Protein AF-A0A8T0FFN6-F1 (afdb_monomer)

InterPro domains:
  IPR011701 Major facilitator superfamily [PF07690] (53-256)
  IPR036259 MFS transporter superfamily [G3DSA:1.20.1250.20] (47-274)
  IPR036259 MFS transporter superfamily [SSF103473] (51-282)
  IPR050382 Major Facilitator Superfamily Sodium/Anion Cotransporter [PTHR11662] (53-220)

Nearest PDB structures (foldseek):
  8dwi-assembly1_A  TM=8.432E-01  e=1.327E-06  Homo sapiens
  8u3d-assembly1_A  TM=8.124E-01  e=8.480E-07  Homo sapiens
  9ayb-assembly1_A  TM=7.044E-01  e=2.532E-06  Homo sapiens

Radius of gyration: 28.66 Å; Cα contacts (8 Å, |Δi|>4): 188; chains: 1; bounding box: 51×62×96 Å

Sequence (317 aa):
MREDTKSAEDIHQSKTYNDTEIKRDCNNSKMSSISDNLKCSNASAEEIIQNPGALISAFSAGTLCASSNLGGWPSVYYIYGSIGLVQCFCVQQFLYESPKIHPKITEEEKSYILHYQEADLNKKRPPTPWKDITRSIPVYAMTYAMFGAYWAATHLLTIHPIFLTTMLHFSLEENGFLVSLTFVIQIILSFGTSFVSNWLNRHNLVGVDKLRKGINFLGTLMGLTTTAASSAAFILPLIYGKLIQEEQSLAQWNKIYFISIAVIMSGGIIFCLFGSAEIQPWNYTSEDQRRNNCSKDGKKKDKIDETVTAIEAVVHL

pLDDT: mean 75.77, std 16.92, range [36.03, 96.06]

Solvent-accessible surface area (backbone atoms only — not comparable to full-atom values): 17369 Å² total; per-residue (Å²): 117,79,64,63,54,52,53,52,51,54,53,48,50,53,51,53,50,49,54,51,50,50,51,49,51,52,51,50,53,56,47,53,53,52,53,35,50,50,54,52,52,54,60,53,49,52,57,66,50,47,44,59,50,51,25,55,48,36,36,50,44,12,51,37,38,64,31,70,91,63,66,16,61,63,36,44,59,56,52,55,50,49,53,50,53,53,49,52,54,49,44,70,76,71,62,61,97,43,75,89,74,40,91,84,64,52,70,69,59,46,51,52,52,64,74,66,49,89,68,60,87,84,56,85,72,77,81,78,64,59,70,63,53,78,68,38,64,39,53,55,20,48,27,44,30,43,23,20,51,38,34,52,52,42,40,60,70,47,54,46,55,47,44,42,40,74,74,68,60,45,51,61,43,60,44,14,48,54,55,21,50,53,35,54,52,48,52,53,49,52,53,50,52,51,50,52,51,53,52,38,47,76,69,64,74,46,78,58,80,38,47,52,77,41,56,88,51,42,68,65,49,48,54,53,30,49,56,63,10,52,50,32,64,57,51,51,56,54,52,49,56,68,64,46,71,88,56,94,42,72,73,52,51,50,50,54,53,51,52,50,51,50,50,37,51,50,14,52,50,43,26,71,75,45,49,66,62,65,61,56,85,85,70,58,51,77,65,55,50,50,53,53,49,52,52,51,51,47,56,52,45,53,54,47,52,52,52,50,52,55,50,55,60,60,76,75,107

Organism: Argiope bruennichi (NCBI:txid94029)

Foldseek 3Di:
DVVVVVVVVVVVVVVVVVVVVVVVVVVVVVLLLVVLVVLVVVVVVCVVVPLVVQLVLLLVQLVQQVDVVCPHNVNSVVVVVVVVVVVVVVCVVQPDPDPVPHPPDDPVVNCVCVVSPPDPVPDDDDPQPVVLLVPALQLVLLLLLLLLVLLVVLCLVPVVLCCCCVPVVDHSNVSSVVSSVVSVVVVVVVVVVVVVVVVCVVVVVDVCVQLSLQVPCCVVSVVVSNVSSCVSNVVLVVLVCVQPVPHPDPVSVVVSVVVSCVSNVVSVVSCVVRHDSHHRPSRDDPVRVVVVVVVVVVVVVVVVVVVVVVVVVVVVD

Structure (mmCIF, N/CA/C/O backbone):
data_AF-A0A8T0FFN6-F1
#
_entry.id   AF-A0A8T0FFN6-F1
#
loop_
_atom_site.group_PDB
_atom_site.id
_atom_site.type_symbol
_atom_site.label_atom_id
_atom_site.label_alt_id
_atom_site.label_comp_id
_atom_site.label_asym_id
_atom_site.label_entity_id
_atom_site.label_seq_id
_atom_site.pdbx_PDB_ins_code
_atom_site.Cartn_x
_atom_site.Cartn_y
_atom_site.Cartn_z
_atom_site.occupancy
_atom_site.B_iso_or_equiv
_atom_site.auth_seq_id
_atom_site.auth_comp_id
_atom_site.auth_asym_id
_atom_site.auth_atom_id
_atom_site.pdbx_PDB_model_num
ATOM 1 N N . MET A 1 1 ? -29.138 8.901 69.017 1.00 43.81 1 MET A N 1
ATOM 2 C CA . MET A 1 1 ? -28.854 7.441 69.009 1.00 43.81 1 MET A CA 1
ATOM 3 C C . MET A 1 1 ? -29.459 6.688 67.822 1.00 43.81 1 MET A C 1
ATOM 5 O O . MET A 1 1 ? -28.709 5.967 67.179 1.00 43.81 1 MET A O 1
ATOM 9 N N . ARG A 1 2 ? -30.764 6.801 67.500 1.00 36.03 2 ARG A N 1
ATOM 10 C CA . ARG A 1 2 ? -31.342 6.165 66.283 1.00 36.03 2 ARG A CA 1
ATOM 11 C C . ARG A 1 2 ? -31.153 6.965 64.983 1.00 36.03 2 ARG A C 1
ATOM 13 O O . ARG A 1 2 ? -31.242 6.382 63.914 1.00 36.03 2 ARG A O 1
ATOM 20 N N . GLU A 1 3 ? -30.903 8.272 65.064 1.00 40.25 3 GLU A N 1
ATOM 21 C CA . GLU A 1 3 ? -30.660 9.118 63.880 1.00 40.25 3 GLU A CA 1
ATOM 22 C C . GLU A 1 3 ? -29.190 9.090 63.430 1.00 40.25 3 GLU A C 1
ATOM 24 O O . GLU A 1 3 ? -28.915 9.033 62.234 1.00 40.25 3 GLU A O 1
ATOM 29 N N . ASP A 1 4 ? -28.248 8.993 64.373 1.00 41.16 4 ASP A N 1
ATOM 30 C CA . ASP A 1 4 ? -26.804 8.942 64.081 1.00 41.16 4 ASP A CA 1
ATOM 31 C C . ASP A 1 4 ? -26.384 7.648 63.360 1.00 41.16 4 ASP A C 1
ATOM 33 O O . ASP A 1 4 ? -25.431 7.630 62.584 1.00 41.16 4 ASP A O 1
ATOM 37 N N . THR A 1 5 ? -27.122 6.557 63.586 1.00 41.62 5 THR A N 1
ATOM 38 C CA . THR A 1 5 ? -26.885 5.249 62.958 1.00 41.62 5 THR A CA 1
ATOM 39 C C . THR A 1 5 ? -27.356 5.205 61.503 1.00 41.62 5 THR A C 1
ATOM 41 O O . THR A 1 5 ? -26.664 4.625 60.673 1.00 41.62 5 THR A O 1
ATOM 44 N N . LYS A 1 6 ? -28.452 5.901 61.163 1.00 40.19 6 LYS A N 1
ATOM 45 C CA . LYS A 1 6 ? -28.928 6.045 59.774 1.00 40.19 6 LYS A CA 1
ATOM 46 C C . LYS A 1 6 ? -27.962 6.858 58.909 1.00 40.19 6 LYS A C 1
ATOM 48 O O . LYS A 1 6 ? -27.629 6.442 57.809 1.00 40.19 6 LYS A O 1
ATOM 53 N N . SER A 1 7 ? -27.448 7.967 59.446 1.00 41.97 7 SER A N 1
ATOM 54 C CA . SER A 1 7 ? -26.456 8.804 58.755 1.00 41.97 7 SER A CA 1
ATOM 55 C C . SER A 1 7 ? -25.150 8.040 58.474 1.00 41.97 7 SER A C 1
ATOM 57 O O . SER A 1 7 ? -24.581 8.139 57.388 1.00 41.97 7 SER A O 1
ATOM 59 N N . ALA A 1 8 ? -24.701 7.200 59.414 1.00 43.69 8 ALA A N 1
ATOM 60 C CA . ALA A 1 8 ? -23.521 6.358 59.224 1.00 43.69 8 ALA A CA 1
ATOM 61 C C . ALA A 1 8 ? -23.731 5.239 58.181 1.00 43.69 8 ALA A C 1
ATOM 63 O O . ALA A 1 8 ? -22.814 4.958 57.408 1.00 43.69 8 ALA A O 1
ATOM 64 N N . GLU A 1 9 ? -24.920 4.627 58.122 1.00 41.66 9 GLU A N 1
ATOM 65 C CA . GLU A 1 9 ? -25.276 3.623 57.105 1.00 41.66 9 GLU A CA 1
ATOM 66 C C . GLU A 1 9 ? -25.392 4.231 55.699 1.00 41.66 9 GLU A C 1
ATOM 68 O O . GLU A 1 9 ? -24.867 3.647 54.749 1.00 41.66 9 GLU A O 1
ATOM 73 N N . ASP A 1 10 ? -25.972 5.427 55.568 1.00 38.97 10 ASP A N 1
ATOM 74 C CA . ASP A 1 10 ? -26.093 6.147 54.291 1.00 38.97 10 ASP A CA 1
ATOM 75 C C . ASP A 1 10 ? -24.718 6.594 53.752 1.00 38.97 10 ASP A C 1
ATOM 77 O O . ASP A 1 10 ? -24.429 6.469 52.557 1.00 38.97 10 ASP A O 1
ATOM 81 N N . ILE A 1 11 ? -23.816 7.046 54.635 1.00 45.00 11 ILE A N 1
ATOM 82 C CA . ILE A 1 11 ? -22.423 7.371 54.279 1.00 45.00 11 ILE A CA 1
ATOM 83 C C . ILE A 1 11 ? -21.662 6.103 53.881 1.00 45.00 11 ILE A C 1
ATOM 85 O O . ILE A 1 11 ? -20.898 6.122 52.915 1.00 45.00 11 ILE A O 1
ATOM 89 N N . HIS A 1 12 ? -21.867 4.987 54.585 1.00 36.50 12 HIS A N 1
ATOM 90 C CA . HIS A 1 12 ? -21.225 3.725 54.232 1.00 36.50 12 HIS A CA 1
ATOM 91 C C . HIS A 1 12 ? -21.747 3.201 52.887 1.00 36.50 12 HIS A C 1
ATOM 93 O O . HIS A 1 12 ? -20.941 2.802 52.047 1.00 36.50 12 HIS A O 1
ATOM 99 N N . GLN A 1 13 ? -23.055 3.257 52.617 1.00 37.41 13 GLN A N 1
ATOM 100 C CA . GLN A 1 13 ? -23.632 2.861 51.327 1.00 37.41 13 GLN A CA 1
ATOM 101 C C . GLN A 1 13 ? -23.156 3.745 50.171 1.00 37.41 13 GLN A C 1
ATOM 103 O O . GLN A 1 13 ? -22.782 3.199 49.133 1.00 37.41 13 GLN A O 1
ATOM 108 N N . SER A 1 14 ? -23.076 5.070 50.343 1.00 37.69 14 SER A N 1
ATOM 109 C CA . SER A 1 14 ? -22.574 5.961 49.283 1.00 37.69 14 SER A CA 1
ATOM 110 C C . SER A 1 14 ? -21.092 5.718 48.982 1.00 37.69 14 SER A C 1
ATOM 112 O O . SER A 1 14 ? -20.693 5.689 47.818 1.00 37.69 14 SER A O 1
ATOM 114 N N . LYS A 1 15 ? -20.284 5.433 50.011 1.00 39.94 15 LYS A N 1
ATOM 115 C CA . LYS A 1 15 ? -18.856 5.117 49.871 1.00 39.94 15 LYS A CA 1
ATOM 116 C C . LYS A 1 15 ? -18.635 3.766 49.188 1.00 39.94 15 LYS A C 1
ATOM 118 O O . LYS A 1 15 ? -17.811 3.664 48.287 1.00 39.94 15 LYS A O 1
ATOM 123 N N . THR A 1 16 ? -19.438 2.758 49.537 1.00 36.88 16 THR A N 1
ATOM 124 C CA . THR A 1 16 ? -19.378 1.425 48.906 1.00 36.88 16 THR A CA 1
ATOM 125 C C . THR A 1 16 ? -19.875 1.463 47.455 1.00 36.88 16 THR A C 1
ATOM 127 O O . THR A 1 16 ? -19.312 0.788 46.592 1.00 36.88 16 THR A O 1
ATOM 130 N N . TYR A 1 17 ? -20.891 2.281 47.156 1.00 36.12 17 TYR A N 1
ATOM 131 C CA . TYR A 1 17 ? -21.376 2.531 45.796 1.00 36.12 17 TYR A CA 1
ATOM 132 C C . TYR A 1 17 ? -20.306 3.232 44.940 1.00 36.12 17 TYR A C 1
ATOM 134 O O . TYR A 1 17 ? -19.966 2.725 43.871 1.00 36.12 17 TYR A O 1
ATOM 142 N N . ASN A 1 18 ? -19.685 4.302 45.457 1.00 40.12 18 ASN A N 1
ATOM 143 C CA . ASN A 1 18 ? -18.574 4.997 44.794 1.00 40.12 18 ASN A CA 1
ATOM 144 C C . ASN A 1 18 ? -17.365 4.081 44.562 1.00 40.12 18 ASN A C 1
ATOM 146 O O . ASN A 1 18 ? -16.814 4.067 43.467 1.00 40.12 18 ASN A O 1
ATOM 150 N N . ASP A 1 19 ? -16.971 3.263 45.541 1.00 37.16 19 ASP A N 1
ATOM 151 C CA . ASP A 1 19 ? -15.848 2.327 45.385 1.00 37.16 19 ASP A CA 1
ATOM 152 C C . ASP A 1 19 ? -16.136 1.240 44.337 1.00 37.16 19 ASP A C 1
ATOM 154 O O . ASP A 1 19 ? -15.231 0.776 43.635 1.00 37.16 19 ASP A O 1
ATOM 158 N N . THR A 1 20 ? -17.401 0.836 44.200 1.00 47.62 20 THR A N 1
ATOM 159 C CA . THR A 1 20 ? -17.831 -0.128 43.178 1.00 47.62 20 THR A CA 1
ATOM 160 C C . THR A 1 20 ? -17.842 0.513 41.790 1.00 47.62 20 THR A C 1
ATOM 162 O O . THR A 1 20 ? -17.415 -0.122 40.825 1.00 47.62 20 THR A O 1
ATOM 165 N N . GLU A 1 21 ? -18.260 1.775 41.679 1.00 48.41 21 GLU A N 1
ATOM 166 C CA . GLU A 1 21 ? -18.246 2.547 40.432 1.00 48.41 21 GLU A CA 1
ATOM 167 C C . GLU A 1 21 ? -16.812 2.878 39.980 1.00 48.41 21 GLU A C 1
ATOM 169 O O . GLU A 1 21 ? -16.469 2.648 38.821 1.00 48.41 21 GLU A O 1
ATOM 174 N N . ILE A 1 22 ? -15.925 3.250 40.909 1.00 46.28 22 ILE A N 1
ATOM 175 C CA . ILE A 1 22 ? -14.492 3.475 40.655 1.00 46.28 22 ILE A CA 1
ATOM 176 C C . ILE A 1 22 ? -13.799 2.181 40.214 1.00 46.28 22 ILE A C 1
ATOM 178 O O . ILE A 1 22 ? -13.039 2.189 39.245 1.00 46.28 22 ILE A O 1
ATOM 182 N N . LYS A 1 23 ? -14.070 1.039 40.864 1.00 40.38 23 LYS A N 1
ATOM 183 C CA . LYS A 1 23 ? -13.539 -0.265 40.419 1.00 40.38 23 LYS A CA 1
ATOM 184 C C . LYS A 1 23 ? -14.055 -0.653 39.036 1.00 40.38 23 LYS A C 1
ATOM 186 O O . LYS A 1 23 ? -13.297 -1.212 38.242 1.00 40.38 23 LYS A O 1
ATOM 191 N N . ARG A 1 24 ? -15.317 -0.342 38.731 1.00 46.28 24 ARG A N 1
ATOM 192 C CA . ARG A 1 24 ? -15.918 -0.579 37.413 1.00 46.28 24 ARG A CA 1
ATOM 193 C C . ARG A 1 24 ? -15.264 0.289 36.341 1.00 46.28 24 ARG A C 1
ATOM 195 O O . ARG A 1 24 ? -14.912 -0.228 35.286 1.00 46.28 24 ARG A O 1
ATOM 202 N N . ASP A 1 25 ? -15.013 1.561 36.632 1.00 46.09 25 ASP A N 1
ATOM 203 C CA . ASP A 1 25 ? -14.349 2.488 35.713 1.00 46.09 25 ASP A CA 1
ATOM 204 C C . ASP A 1 25 ? -12.855 2.177 35.536 1.00 46.09 25 ASP A C 1
ATOM 206 O O . ASP A 1 25 ? -12.348 2.233 34.415 1.00 46.09 25 ASP A O 1
ATOM 210 N N . CYS A 1 26 ? -12.154 1.746 36.590 1.00 44.88 26 CYS A N 1
ATOM 211 C CA . CYS A 1 26 ? -10.785 1.230 36.487 1.00 44.88 26 CYS A CA 1
ATOM 212 C C . CYS A 1 26 ? -10.713 -0.039 35.631 1.00 44.88 26 CYS A C 1
ATOM 214 O O . CYS A 1 26 ? -9.827 -0.146 34.780 1.00 44.88 26 CYS A O 1
ATOM 216 N N . ASN A 1 27 ? -11.643 -0.979 35.814 1.00 47.69 27 ASN A N 1
ATOM 217 C CA . ASN A 1 27 ? -11.708 -2.187 34.993 1.00 47.69 27 ASN A CA 1
ATOM 218 C C . ASN A 1 27 ? -12.040 -1.860 33.532 1.00 47.69 27 ASN A C 1
ATOM 220 O O . ASN A 1 27 ? -11.360 -2.366 32.644 1.00 47.69 27 ASN A O 1
ATOM 224 N N . ASN A 1 28 ? -12.993 -0.961 33.275 1.00 52.94 28 ASN A N 1
ATOM 225 C CA . ASN A 1 28 ? -13.344 -0.520 31.921 1.00 52.94 28 ASN A CA 1
ATOM 226 C C . ASN A 1 28 ? -12.182 0.213 31.228 1.00 52.94 28 ASN A C 1
ATOM 228 O O . ASN A 1 28 ? -11.894 -0.050 30.063 1.00 52.94 28 ASN A O 1
ATOM 232 N N . SER A 1 29 ? -11.466 1.084 31.947 1.00 52.91 29 SER A N 1
ATOM 233 C CA . SER A 1 29 ? -10.286 1.798 31.436 1.00 52.91 29 SER A CA 1
ATOM 234 C C . SER A 1 29 ? -9.132 0.843 31.104 1.00 52.91 29 SER A C 1
ATOM 236 O O . SER A 1 29 ? -8.529 0.922 30.031 1.00 52.91 29 SER A O 1
ATOM 238 N N . LYS A 1 30 ? -8.860 -0.125 31.990 1.00 56.50 30 LYS A N 1
ATOM 239 C CA . LYS A 1 30 ? -7.853 -1.169 31.758 1.00 56.50 30 LYS A CA 1
ATOM 240 C C . LYS A 1 30 ? -8.222 -2.050 30.558 1.00 56.50 30 LYS A C 1
ATOM 242 O O . LYS A 1 30 ? -7.338 -2.408 29.787 1.00 56.50 30 LYS A O 1
ATOM 247 N N . MET A 1 31 ? -9.509 -2.344 30.370 1.00 55.91 31 MET A N 1
ATOM 248 C CA . MET A 1 31 ? -10.013 -3.159 29.260 1.00 55.91 31 MET A CA 1
ATOM 249 C C . MET A 1 31 ? -9.958 -2.437 27.910 1.00 55.91 31 MET A C 1
ATOM 251 O O . MET A 1 31 ? -9.486 -3.019 26.938 1.00 55.91 31 MET A O 1
ATOM 255 N N . SER A 1 32 ? -10.377 -1.166 27.851 1.00 57.78 32 SER A N 1
ATOM 256 C CA . SER A 1 32 ? -10.267 -0.330 26.643 1.00 57.78 32 SER A CA 1
ATOM 257 C C . SER A 1 32 ? -8.814 -0.245 26.181 1.00 57.78 32 SER A C 1
ATOM 259 O O . SER A 1 32 ? -8.533 -0.458 25.009 1.00 57.78 32 SER A O 1
ATOM 261 N N . SER A 1 33 ? -7.871 -0.081 27.113 1.00 58.28 33 SER A N 1
ATOM 262 C CA . SER A 1 33 ? -6.440 -0.124 26.798 1.00 58.28 33 SER A CA 1
ATOM 263 C C . SER A 1 33 ? -5.996 -1.474 26.209 1.00 58.28 33 SER A C 1
ATOM 265 O O . SER A 1 33 ? -5.208 -1.504 25.266 1.00 58.28 33 SER A O 1
ATOM 267 N N . ILE A 1 34 ? -6.500 -2.608 26.712 1.00 61.69 34 ILE A N 1
ATOM 268 C CA . ILE A 1 34 ? -6.180 -3.945 26.171 1.00 61.69 34 ILE A CA 1
ATOM 269 C C . ILE A 1 34 ? -6.751 -4.126 24.755 1.00 61.69 34 ILE A C 1
ATOM 271 O O . ILE A 1 34 ? -6.027 -4.576 23.868 1.00 61.69 34 ILE A O 1
ATOM 275 N N . SER A 1 35 ? -8.011 -3.743 24.534 1.00 61.97 35 SER A N 1
ATOM 276 C CA . SER A 1 35 ? -8.675 -3.758 23.220 1.00 61.97 35 SER A CA 1
ATOM 277 C C . SER A 1 35 ? -7.919 -2.900 22.201 1.00 61.97 35 SER A C 1
ATOM 279 O O . SER A 1 35 ? -7.589 -3.368 21.110 1.00 61.97 35 SER A O 1
ATOM 281 N N . ASP A 1 36 ? -7.539 -1.681 22.588 1.00 62.25 36 ASP A N 1
ATOM 282 C CA . ASP A 1 36 ? -6.769 -0.760 21.752 1.00 62.25 36 ASP A CA 1
ATOM 283 C C . ASP A 1 36 ? -5.384 -1.327 21.403 1.00 62.25 36 ASP A C 1
ATOM 285 O O . ASP A 1 36 ? -4.945 -1.251 20.255 1.00 62.25 36 ASP A O 1
ATOM 289 N N . ASN A 1 37 ? -4.710 -1.969 22.364 1.00 64.56 37 ASN A N 1
ATOM 290 C CA . ASN A 1 37 ? -3.434 -2.644 22.120 1.00 64.56 37 ASN A CA 1
ATOM 291 C C . ASN A 1 37 ? -3.576 -3.836 21.160 1.00 64.56 37 ASN A C 1
ATOM 293 O O . ASN A 1 37 ? -2.715 -4.016 20.300 1.00 64.56 37 ASN A O 1
ATOM 297 N N . LEU A 1 38 ? -4.658 -4.619 21.258 1.00 65.75 38 LEU A N 1
ATOM 298 C CA . LEU A 1 38 ? -4.937 -5.714 20.321 1.00 65.75 38 LEU A CA 1
ATOM 299 C C . LEU A 1 38 ? -5.174 -5.194 18.899 1.00 65.75 38 LEU A C 1
ATOM 301 O O . LEU A 1 38 ? -4.603 -5.721 17.947 1.00 65.75 38 LEU A O 1
ATOM 305 N N . LYS A 1 39 ? -5.981 -4.137 18.748 1.00 65.19 39 LYS A N 1
ATOM 306 C CA . LYS A 1 39 ? -6.259 -3.519 17.442 1.00 65.19 39 LYS A CA 1
ATOM 307 C C . LYS A 1 39 ? -4.979 -2.963 16.808 1.00 65.19 39 LYS A C 1
ATOM 309 O O . LYS A 1 39 ? -4.738 -3.204 15.627 1.00 65.19 39 LYS A O 1
ATOM 314 N N . CYS A 1 40 ? -4.126 -2.294 17.589 1.00 64.44 40 CYS A N 1
ATOM 315 C CA . CYS A 1 40 ? -2.805 -1.856 17.127 1.00 64.44 40 CYS A CA 1
ATOM 316 C C . CYS A 1 40 ? -1.905 -3.034 16.724 1.00 64.44 40 CYS A C 1
ATOM 318 O O . CYS A 1 40 ? -1.264 -2.970 15.679 1.00 64.44 40 CYS A O 1
ATOM 320 N N . SER A 1 41 ? -1.882 -4.111 17.516 1.00 68.00 41 SER A N 1
ATOM 321 C CA . SER A 1 41 ? -1.102 -5.314 17.205 1.00 68.00 41 SER A CA 1
ATOM 322 C C . SER A 1 41 ? -1.543 -5.952 15.885 1.00 68.00 41 SER A C 1
ATOM 324 O O . SER A 1 41 ? -0.698 -6.318 15.070 1.00 68.00 41 SER A O 1
ATOM 326 N N . ASN A 1 42 ? -2.851 -6.043 15.639 1.00 68.94 42 ASN A N 1
ATOM 327 C CA . ASN A 1 42 ? -3.389 -6.591 14.393 1.00 68.94 42 ASN A CA 1
ATOM 328 C C . ASN A 1 42 ? -3.045 -5.715 13.182 1.00 68.94 42 ASN A C 1
ATOM 330 O O . ASN A 1 42 ? -2.620 -6.247 12.164 1.00 68.94 42 ASN A O 1
ATOM 334 N N . ALA A 1 43 ? -3.147 -4.387 13.302 1.00 66.50 43 ALA A N 1
ATOM 335 C CA . ALA A 1 43 ? -2.747 -3.471 12.231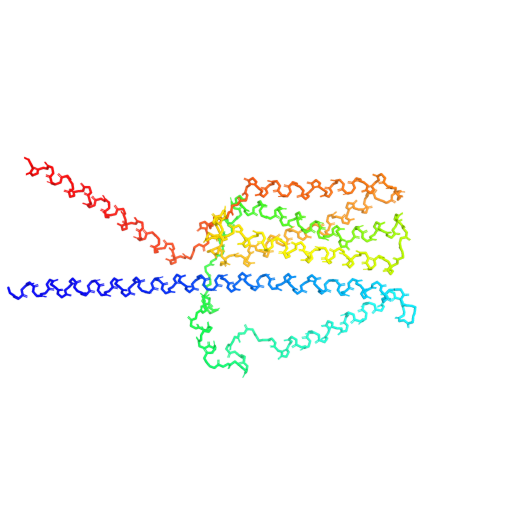 1.00 66.50 43 ALA A CA 1
ATOM 336 C C . ALA A 1 43 ? -1.254 -3.613 11.877 1.00 66.50 43 ALA A C 1
ATOM 338 O O . ALA A 1 43 ? -0.892 -3.657 10.708 1.00 66.50 43 ALA A O 1
ATOM 339 N N . SER A 1 44 ? -0.379 -3.770 12.877 1.00 67.06 44 SER A N 1
ATOM 340 C CA . SER A 1 44 ? 1.044 -4.035 12.621 1.00 67.06 44 SER A CA 1
ATOM 341 C C . SER A 1 44 ? 1.318 -5.423 12.032 1.00 67.06 44 SER A C 1
ATOM 343 O O . SER A 1 44 ? 2.314 -5.607 11.334 1.00 67.06 44 SER A O 1
ATOM 345 N N . ALA A 1 45 ? 0.445 -6.405 12.280 1.00 72.06 45 ALA A N 1
ATOM 346 C CA . ALA A 1 45 ? 0.591 -7.745 11.720 1.00 72.06 45 ALA A CA 1
ATOM 347 C C . ALA A 1 45 ? 0.401 -7.762 10.192 1.00 72.06 45 ALA A C 1
ATOM 349 O O . ALA A 1 45 ? 1.032 -8.579 9.521 1.00 72.06 45 ALA A O 1
ATOM 350 N N . GLU A 1 46 ? -0.398 -6.845 9.633 1.00 71.25 46 GLU A N 1
ATOM 351 C CA . GLU A 1 46 ? -0.569 -6.712 8.179 1.00 71.25 46 GLU A CA 1
ATOM 352 C C . GLU A 1 46 ? 0.762 -6.394 7.482 1.00 71.25 46 GLU A C 1
ATOM 354 O O . GLU A 1 46 ? 1.138 -7.085 6.534 1.00 71.25 46 GLU A O 1
ATOM 359 N N . GLU A 1 47 ? 1.536 -5.431 7.995 1.00 70.94 47 GLU A N 1
ATOM 360 C CA . GLU A 1 47 ? 2.840 -5.069 7.416 1.00 70.94 47 GLU A CA 1
ATOM 361 C C . GLU A 1 47 ? 3.878 -6.195 7.538 1.00 70.94 47 GLU A C 1
ATOM 363 O O . GLU A 1 47 ? 4.686 -6.408 6.626 1.00 70.94 47 GLU A O 1
ATOM 368 N N . ILE A 1 48 ? 3.838 -6.943 8.648 1.00 74.31 48 ILE A N 1
ATOM 369 C CA . ILE A 1 48 ? 4.730 -8.085 8.903 1.00 74.31 48 ILE A CA 1
ATOM 370 C C . ILE A 1 48 ? 4.505 -9.200 7.878 1.00 74.31 48 ILE A C 1
ATOM 372 O O . ILE A 1 48 ? 5.458 -9.879 7.505 1.00 74.31 48 ILE A O 1
ATOM 376 N N . ILE A 1 49 ? 3.273 -9.392 7.404 1.00 82.38 49 ILE A N 1
ATOM 377 C CA . ILE A 1 49 ? 2.951 -10.403 6.389 1.00 82.38 49 ILE A CA 1
ATOM 378 C C . ILE A 1 49 ? 3.195 -9.850 4.978 1.00 82.38 49 ILE A C 1
ATOM 380 O O . ILE A 1 49 ? 3.729 -10.554 4.116 1.00 82.38 49 ILE A O 1
ATOM 384 N N . GLN A 1 50 ? 2.842 -8.585 4.738 1.00 84.00 50 GLN A N 1
ATOM 385 C CA . GLN A 1 50 ? 2.879 -7.971 3.413 1.00 84.00 50 GLN A CA 1
ATOM 386 C C . GLN A 1 50 ? 4.297 -7.864 2.840 1.00 84.00 50 GLN A C 1
ATOM 388 O O . GLN A 1 50 ? 4.524 -8.279 1.703 1.00 84.00 50 GLN A O 1
ATOM 393 N N . ASN A 1 51 ? 5.259 -7.331 3.600 1.00 84.62 51 ASN A N 1
ATOM 394 C CA . ASN A 1 51 ? 6.601 -7.062 3.066 1.00 84.62 51 ASN A CA 1
ATOM 395 C C . ASN A 1 51 ? 7.381 -8.345 2.704 1.00 84.62 51 ASN A C 1
ATOM 397 O O . ASN A 1 51 ? 7.956 -8.398 1.613 1.00 84.62 51 ASN A O 1
ATOM 401 N N . PRO A 1 52 ? 7.382 -9.414 3.529 1.00 88.94 52 PRO A N 1
ATOM 402 C CA . PRO A 1 52 ? 7.989 -10.691 3.147 1.00 88.94 52 PRO A CA 1
ATOM 403 C C . PRO A 1 52 ? 7.270 -11.378 1.982 1.00 88.94 52 PRO A C 1
ATOM 405 O O . PRO A 1 52 ? 7.924 -11.979 1.130 1.00 88.94 52 PRO A O 1
ATOM 408 N N . GLY A 1 53 ? 5.938 -11.274 1.909 1.00 89.50 53 GLY A N 1
ATOM 409 C CA . GLY A 1 53 ? 5.171 -11.785 0.772 1.00 89.50 53 GLY A CA 1
ATOM 410 C C . GLY A 1 53 ? 5.574 -11.099 -0.534 1.00 89.50 53 GLY A C 1
ATOM 411 O O . GLY A 1 53 ? 5.870 -11.772 -1.522 1.00 89.50 53 GLY A O 1
ATOM 412 N N . ALA A 1 54 ? 5.678 -9.767 -0.514 1.00 88.19 54 ALA A N 1
ATOM 413 C CA . ALA A 1 54 ? 6.129 -8.972 -1.652 1.00 88.19 54 ALA A CA 1
ATOM 414 C C . ALA A 1 54 ? 7.564 -9.334 -2.075 1.00 88.19 54 ALA A C 1
ATOM 416 O O . ALA A 1 54 ? 7.810 -9.541 -3.263 1.00 88.19 54 ALA A O 1
ATOM 417 N N . LEU A 1 55 ? 8.473 -9.520 -1.112 1.00 91.56 55 LEU A N 1
ATOM 418 C CA . LEU A 1 55 ? 9.849 -9.972 -1.341 1.00 91.56 55 LEU A CA 1
ATOM 419 C C . LEU A 1 55 ? 9.910 -11.311 -2.092 1.00 91.56 55 LEU A C 1
ATOM 421 O O . LEU A 1 55 ? 10.539 -11.407 -3.146 1.00 91.56 55 LEU A O 1
ATOM 425 N N . ILE A 1 56 ? 9.246 -12.342 -1.559 1.00 92.06 56 ILE A N 1
ATOM 426 C CA . ILE A 1 56 ? 9.211 -13.678 -2.176 1.00 92.06 56 ILE A CA 1
ATOM 427 C C . ILE A 1 56 ? 8.576 -13.589 -3.563 1.00 92.06 56 ILE A C 1
ATOM 429 O O . ILE A 1 56 ? 9.037 -14.238 -4.510 1.00 92.06 56 ILE A O 1
ATOM 433 N N . SER A 1 57 ? 7.537 -12.760 -3.690 1.00 91.69 57 SER A N 1
ATOM 434 C CA . SER A 1 57 ? 6.815 -12.630 -4.942 1.00 91.69 57 SER A CA 1
ATOM 435 C C . SER A 1 57 ? 7.648 -11.980 -6.045 1.00 91.69 57 SER A C 1
ATOM 437 O O . SER A 1 57 ? 7.700 -12.499 -7.156 1.00 91.69 57 SER A O 1
ATOM 439 N N . ALA A 1 58 ? 8.370 -10.903 -5.729 1.00 90.06 58 ALA A N 1
ATOM 440 C CA . ALA A 1 58 ? 9.223 -10.191 -6.673 1.00 90.06 58 ALA A CA 1
ATOM 441 C C . ALA A 1 58 ? 10.393 -11.064 -7.145 1.00 90.06 58 ALA A C 1
ATOM 443 O O . ALA A 1 58 ? 10.675 -11.124 -8.343 1.00 90.06 58 ALA A O 1
ATOM 444 N N . PHE A 1 59 ? 11.024 -11.793 -6.219 1.00 91.38 59 PHE A N 1
ATOM 445 C CA . PHE A 1 59 ? 12.141 -12.679 -6.537 1.00 91.38 59 PHE A CA 1
ATOM 446 C C . PHE A 1 59 ? 11.712 -13.804 -7.480 1.00 91.38 59 PHE A C 1
ATOM 448 O O . PHE A 1 59 ? 12.305 -14.012 -8.538 1.00 91.38 59 PHE A O 1
ATOM 455 N N . SER A 1 60 ? 10.643 -14.514 -7.116 1.00 92.00 60 SER A N 1
ATOM 456 C CA . SER A 1 60 ? 10.142 -15.625 -7.927 1.00 92.00 60 SER A CA 1
ATOM 457 C C . SER A 1 60 ? 9.498 -15.159 -9.234 1.00 92.00 60 SER A C 1
ATOM 459 O O . SER A 1 60 ? 9.628 -15.844 -10.239 1.00 92.00 60 SER A O 1
ATOM 461 N N . ALA A 1 61 ? 8.863 -13.984 -9.281 1.00 91.06 61 ALA A N 1
ATOM 462 C CA . ALA A 1 61 ? 8.359 -13.424 -10.535 1.00 91.06 61 ALA A CA 1
ATOM 463 C C . ALA A 1 61 ? 9.497 -13.134 -11.527 1.00 91.06 61 ALA A C 1
ATOM 465 O O . ALA A 1 61 ? 9.348 -13.425 -12.713 1.00 91.06 61 ALA A O 1
ATOM 466 N N . GLY A 1 62 ? 10.643 -12.623 -11.058 1.00 89.62 62 GLY A N 1
ATOM 467 C CA . GLY A 1 62 ? 11.825 -12.403 -11.900 1.00 89.62 62 GLY A CA 1
ATOM 468 C C . GLY A 1 62 ? 12.347 -13.692 -12.539 1.00 89.62 62 GLY A C 1
ATOM 469 O O . GLY A 1 62 ? 12.531 -13.751 -13.755 1.00 89.62 62 GLY A O 1
ATOM 470 N N . THR A 1 63 ? 12.512 -14.750 -11.739 1.00 89.38 63 THR A N 1
ATOM 471 C CA . THR A 1 63 ? 13.019 -16.049 -12.221 1.00 89.38 63 THR A CA 1
ATOM 472 C C . THR A 1 63 ? 12.016 -16.775 -13.119 1.00 89.38 63 THR A C 1
ATOM 474 O O . THR A 1 63 ? 12.395 -17.338 -14.146 1.00 89.38 63 THR A O 1
ATOM 477 N N . LEU A 1 64 ? 10.723 -16.716 -12.791 1.00 91.12 64 LEU A N 1
ATOM 478 C CA . LEU A 1 64 ? 9.655 -17.299 -13.606 1.00 91.12 64 LEU A CA 1
ATOM 479 C C . LEU A 1 64 ? 9.539 -16.608 -14.970 1.00 91.12 64 LEU A C 1
ATOM 481 O O . LEU A 1 64 ? 9.445 -17.293 -15.989 1.00 91.12 64 LEU A O 1
ATOM 485 N N . CYS A 1 65 ? 9.632 -15.276 -15.015 1.00 88.62 65 CYS A N 1
ATOM 486 C CA . CYS A 1 65 ? 9.646 -14.518 -16.268 1.00 88.62 65 CYS A CA 1
ATOM 487 C C . CYS A 1 65 ? 10.844 -14.867 -17.161 1.00 88.62 65 CYS A C 1
ATOM 489 O O . CYS A 1 65 ? 10.690 -14.910 -18.382 1.00 88.62 65 CYS A O 1
ATOM 491 N N . ALA A 1 66 ? 12.015 -15.121 -16.570 1.00 86.25 66 ALA A N 1
ATOM 492 C CA . ALA A 1 66 ? 13.223 -15.510 -17.297 1.00 86.25 66 ALA A CA 1
ATOM 493 C C . ALA A 1 66 ? 13.197 -16.976 -17.775 1.00 86.25 66 ALA A C 1
ATOM 495 O O . ALA A 1 66 ? 13.908 -17.341 -18.712 1.00 86.25 66 ALA A O 1
ATOM 496 N N . SER A 1 67 ? 12.371 -17.826 -17.159 1.00 87.12 67 SER A N 1
ATOM 497 C CA . SER A 1 67 ? 12.318 -19.250 -17.481 1.00 87.12 67 SER A CA 1
ATOM 498 C C . SER A 1 67 ? 11.620 -19.524 -18.823 1.00 87.12 67 SER A C 1
ATOM 500 O O . SER A 1 67 ? 10.409 -19.365 -18.990 1.00 87.12 67 SER A O 1
ATOM 502 N N . SER A 1 68 ? 12.384 -20.003 -19.804 1.00 78.12 68 SER A N 1
ATOM 503 C CA . SER A 1 68 ? 11.860 -20.404 -21.117 1.00 78.12 68 SER A CA 1
ATOM 504 C C . SER A 1 68 ? 10.995 -21.671 -21.049 1.00 78.12 68 SER A C 1
ATOM 506 O O . SER A 1 68 ? 10.016 -21.795 -21.781 1.00 78.12 68 SER A O 1
ATOM 508 N N . ASN A 1 69 ? 11.303 -22.584 -20.123 1.00 80.00 69 ASN A N 1
ATOM 509 C CA . ASN A 1 69 ? 10.631 -23.883 -19.986 1.00 80.00 69 ASN A CA 1
ATOM 510 C C . ASN A 1 69 ? 9.179 -23.793 -19.483 1.00 80.00 69 ASN A C 1
ATOM 512 O O . ASN A 1 69 ? 8.394 -24.701 -19.742 1.00 80.00 69 ASN A O 1
ATOM 516 N N . LEU A 1 70 ? 8.813 -22.723 -18.770 1.00 79.31 70 LEU A N 1
ATOM 517 C CA . LEU A 1 70 ? 7.460 -22.517 -18.229 1.00 79.31 70 LEU A CA 1
ATOM 518 C C . LEU A 1 70 ? 6.608 -21.579 -19.099 1.00 79.31 70 LEU A C 1
ATOM 520 O O . LEU A 1 70 ? 5.504 -21.203 -18.710 1.00 79.31 70 LEU A O 1
ATOM 524 N N . GLY A 1 71 ? 7.101 -21.215 -20.285 1.00 81.88 71 GLY A N 1
ATOM 525 C CA . GLY A 1 71 ? 6.407 -20.326 -21.215 1.00 81.88 71 GLY A CA 1
ATOM 526 C C . GLY A 1 71 ? 6.730 -18.841 -21.037 1.00 81.88 71 GLY A C 1
ATOM 527 O O . GLY A 1 71 ? 6.070 -18.025 -21.672 1.00 81.88 71 GLY A O 1
ATOM 528 N N . GLY A 1 72 ? 7.735 -18.475 -20.229 1.00 87.81 72 GLY A N 1
ATOM 529 C CA . GLY A 1 72 ? 8.162 -17.088 -20.008 1.00 87.81 72 GLY A CA 1
ATOM 530 C C . GLY A 1 72 ? 7.231 -16.310 -19.074 1.00 87.81 72 GLY A C 1
ATOM 531 O O . GLY A 1 72 ? 6.697 -16.855 -18.110 1.00 87.81 72 GLY A O 1
ATOM 532 N N . TRP A 1 73 ? 7.000 -15.028 -19.369 1.00 87.69 73 TRP A N 1
ATOM 533 C CA . TRP A 1 73 ? 6.187 -14.119 -18.544 1.00 87.69 73 TRP A CA 1
ATOM 534 C C . TRP A 1 73 ? 4.742 -14.580 -18.226 1.00 87.69 73 TRP A C 1
ATOM 536 O O . TRP A 1 73 ? 4.278 -14.291 -17.120 1.00 87.69 73 TRP A O 1
ATOM 546 N N . PRO A 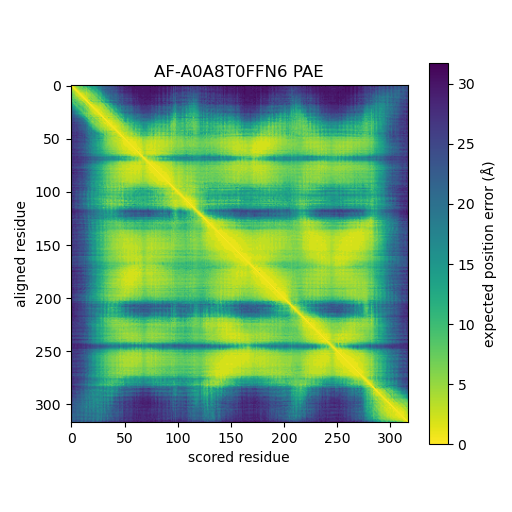1 74 ? 4.007 -15.318 -19.094 1.00 92.25 74 PRO A N 1
ATOM 547 C CA . PRO A 1 74 ? 2.663 -15.804 -18.773 1.00 92.25 74 PRO A CA 1
ATOM 548 C C . PRO A 1 74 ? 2.635 -16.793 -17.599 1.00 92.25 74 PRO A C 1
ATOM 550 O O . PRO A 1 74 ? 1.614 -16.904 -16.923 1.00 92.25 74 PRO A O 1
ATOM 553 N N . SER A 1 75 ? 3.746 -17.491 -17.327 1.00 91.44 75 SER A N 1
ATOM 554 C CA . SER A 1 75 ? 3.854 -18.479 -16.240 1.00 91.44 75 SER A CA 1
ATOM 555 C C . SER A 1 75 ? 3.502 -17.894 -14.871 1.00 91.44 75 SER A C 1
ATOM 557 O O . SER A 1 75 ? 2.816 -18.537 -14.074 1.00 91.44 75 SER A O 1
ATOM 559 N N . VAL A 1 76 ? 3.896 -16.640 -14.634 1.00 92.00 76 VAL A N 1
ATOM 560 C CA . VAL A 1 76 ? 3.629 -15.891 -13.403 1.00 92.00 76 VAL A CA 1
ATOM 561 C C . VAL A 1 76 ? 2.123 -15.802 -13.159 1.00 92.00 76 VAL A C 1
ATOM 563 O O . VAL A 1 76 ? 1.649 -16.134 -12.075 1.00 92.00 76 VAL A O 1
ATOM 566 N N . TYR A 1 77 ? 1.343 -15.453 -14.182 1.00 92.19 77 TYR A N 1
ATOM 567 C CA . TYR A 1 77 ? -0.109 -15.319 -14.059 1.00 92.19 77 TYR A CA 1
ATOM 568 C C . TYR A 1 77 ? -0.788 -16.647 -13.710 1.00 92.19 77 TYR A C 1
ATOM 570 O O . TYR A 1 77 ? -1.672 -16.676 -12.853 1.00 92.19 77 TYR A O 1
ATOM 578 N N . TYR A 1 78 ? -0.354 -17.755 -14.317 1.00 92.81 78 TYR A N 1
ATOM 579 C CA . TYR A 1 78 ? -0.918 -19.076 -14.029 1.00 92.81 78 TYR A CA 1
ATOM 580 C C . TYR A 1 78 ? -0.571 -19.571 -12.622 1.00 92.81 78 TYR A C 1
ATOM 582 O O . TYR A 1 78 ? -1.446 -20.086 -11.922 1.00 92.81 78 TYR A O 1
ATOM 590 N N . ILE A 1 79 ? 0.678 -19.396 -12.180 1.00 93.00 79 ILE A N 1
ATOM 591 C CA . ILE A 1 79 ? 1.138 -19.868 -10.866 1.00 93.00 79 ILE A CA 1
ATOM 592 C C . ILE A 1 79 ? 0.484 -19.054 -9.746 1.00 93.00 79 ILE A C 1
ATOM 594 O O . ILE A 1 79 ? -0.167 -19.632 -8.874 1.00 93.00 79 ILE A O 1
ATOM 598 N N . TYR A 1 80 ? 0.581 -17.722 -9.789 1.00 93.12 80 TYR A N 1
ATOM 599 C CA . TYR A 1 80 ? -0.022 -16.863 -8.764 1.00 93.12 80 TYR A CA 1
ATOM 600 C C . TYR A 1 80 ? -1.548 -16.926 -8.771 1.00 93.12 80 TYR A C 1
ATOM 602 O O . TYR A 1 80 ? -2.158 -16.935 -7.702 1.00 93.12 80 TYR A O 1
ATOM 610 N N . GLY A 1 81 ? -2.168 -17.043 -9.949 1.00 94.69 81 GLY A N 1
ATOM 611 C CA . GLY A 1 81 ? -3.608 -17.267 -10.063 1.00 94.69 81 GLY A CA 1
ATOM 612 C C . GLY A 1 81 ? -4.043 -18.571 -9.391 1.00 94.69 81 GLY A C 1
ATOM 613 O O . GLY A 1 81 ? -5.009 -18.579 -8.630 1.00 94.69 81 GLY A O 1
ATOM 614 N N . SER A 1 82 ? -3.292 -19.658 -9.591 1.00 94.75 82 SER A N 1
ATOM 615 C CA . SER A 1 82 ? -3.580 -20.958 -8.966 1.00 94.75 82 SER A CA 1
ATOM 616 C C . SER A 1 82 ? -3.403 -20.922 -7.446 1.00 94.75 82 SER A C 1
ATOM 618 O O . SER A 1 82 ? -4.261 -21.424 -6.720 1.00 94.75 82 SER A O 1
ATOM 620 N N . ILE A 1 83 ? -2.338 -20.279 -6.950 1.00 94.62 83 ILE A N 1
ATOM 621 C CA . ILE A 1 83 ? -2.128 -20.061 -5.508 1.00 94.62 83 ILE A CA 1
ATOM 622 C C . ILE A 1 83 ? -3.297 -19.261 -4.918 1.00 94.62 83 ILE A C 1
ATOM 624 O O . ILE A 1 83 ? -3.826 -19.635 -3.872 1.00 94.62 83 ILE A O 1
ATOM 628 N N . GLY A 1 84 ? -3.751 -18.212 -5.610 1.00 94.00 84 GLY A N 1
ATOM 629 C CA . GLY A 1 84 ? -4.900 -17.405 -5.196 1.00 94.00 84 GLY A CA 1
ATOM 630 C C . GLY A 1 84 ? -6.206 -18.200 -5.116 1.00 94.00 84 GLY A C 1
ATOM 631 O O . GLY A 1 84 ? -6.969 -18.027 -4.166 1.00 94.00 84 GLY A O 1
ATOM 632 N N . LEU A 1 85 ? -6.454 -19.121 -6.054 1.00 96.06 85 LEU A N 1
ATOM 633 C CA . LEU A 1 85 ? -7.625 -20.009 -6.007 1.00 96.06 85 LEU A CA 1
ATOM 634 C C . LEU A 1 85 ? -7.579 -20.958 -4.804 1.00 96.06 85 LEU A C 1
ATOM 636 O O . LEU A 1 85 ? -8.583 -21.113 -4.107 1.00 96.06 85 LEU A O 1
ATOM 640 N N . VAL A 1 86 ? -6.415 -21.549 -4.525 1.00 95.88 86 VAL A N 1
ATOM 641 C CA . VAL A 1 86 ? -6.219 -22.398 -3.339 1.00 95.88 86 VAL A CA 1
ATOM 642 C C . VAL A 1 86 ? -6.410 -21.585 -2.061 1.00 95.88 86 VAL A C 1
ATOM 644 O O . VAL A 1 86 ? -7.101 -22.032 -1.148 1.00 95.88 86 VAL A O 1
ATOM 647 N N . GLN A 1 87 ? -5.864 -20.369 -2.001 1.00 93.81 87 GLN A N 1
ATOM 648 C CA . GLN A 1 87 ? -6.043 -19.474 -0.860 1.00 93.81 87 GLN A CA 1
ATOM 649 C C . GLN A 1 87 ? -7.517 -19.114 -0.649 1.00 93.81 87 GLN A C 1
ATOM 651 O O . GLN A 1 87 ? -7.990 -19.172 0.482 1.00 93.81 87 GLN A O 1
ATOM 656 N N . CYS A 1 88 ? -8.253 -18.789 -1.714 1.00 94.50 88 CYS A N 1
ATOM 657 C CA . CYS A 1 88 ? -9.686 -18.502 -1.645 1.00 94.50 88 CYS A CA 1
ATOM 658 C C . CYS A 1 88 ? -10.466 -19.697 -1.079 1.00 94.50 88 CYS A C 1
ATOM 660 O O . CYS A 1 88 ? -11.254 -19.542 -0.145 1.00 94.50 88 CYS A O 1
ATOM 662 N N . PHE A 1 89 ? -10.170 -20.903 -1.572 1.00 95.88 89 PHE A N 1
ATOM 663 C CA . PHE A 1 89 ? -10.768 -22.131 -1.059 1.00 95.88 89 PHE A CA 1
ATOM 664 C C . PHE A 1 89 ? -10.456 -22.342 0.430 1.00 95.88 89 PHE A C 1
ATOM 666 O O . PHE A 1 89 ? -11.367 -22.585 1.217 1.00 95.88 89 PHE A O 1
ATOM 673 N N . CYS A 1 90 ? -9.196 -22.186 0.846 1.00 93.50 90 CYS A N 1
ATOM 674 C CA . CYS A 1 90 ? -8.799 -22.288 2.251 1.00 93.50 90 CYS A CA 1
ATOM 675 C C . CYS A 1 90 ? -9.528 -21.263 3.128 1.00 93.50 90 CYS A C 1
ATOM 677 O O . CYS A 1 90 ? -10.075 -21.625 4.167 1.00 93.50 90 CYS A O 1
ATOM 679 N N . VAL A 1 91 ? -9.582 -19.998 2.708 1.00 91.81 91 VAL A N 1
ATOM 680 C CA . VAL A 1 91 ? -10.290 -18.943 3.446 1.00 91.81 91 VAL A CA 1
ATOM 681 C C . VAL A 1 91 ? -11.763 -19.306 3.609 1.00 91.81 91 VAL A C 1
ATOM 683 O O . VAL A 1 91 ? -12.278 -19.216 4.716 1.00 91.81 91 VAL A O 1
ATOM 686 N N . GLN A 1 92 ? -12.420 -19.814 2.567 1.00 90.50 92 GLN A N 1
ATOM 687 C CA . GLN A 1 92 ? -13.814 -20.247 2.660 1.00 90.50 92 GLN A CA 1
ATOM 688 C C . GLN A 1 92 ? -14.030 -21.397 3.664 1.00 90.50 92 GLN A C 1
ATOM 690 O O . GLN A 1 92 ? -15.101 -21.485 4.259 1.00 90.50 92 GLN A O 1
ATOM 695 N N . GLN A 1 93 ? -13.044 -22.279 3.866 1.00 88.69 93 GLN A N 1
ATOM 696 C CA . GLN A 1 93 ? -13.155 -23.391 4.822 1.00 88.69 93 GLN A CA 1
ATOM 697 C C . GLN A 1 93 ? -12.805 -23.000 6.268 1.00 88.69 93 GLN A C 1
ATOM 699 O O . GLN A 1 93 ? -13.348 -23.578 7.214 1.00 88.69 93 GLN A O 1
ATOM 704 N N . PHE A 1 94 ? -11.875 -22.061 6.455 1.00 88.00 94 PHE A N 1
ATOM 705 C CA . PHE A 1 94 ? -11.282 -21.769 7.766 1.00 88.00 94 PHE A CA 1
ATOM 706 C C . PHE A 1 94 ? -11.684 -20.417 8.361 1.00 88.00 94 PHE A C 1
ATOM 708 O O . PHE A 1 94 ? -11.564 -20.246 9.573 1.00 88.00 94 PHE A O 1
ATOM 715 N N . LEU A 1 95 ? -12.151 -19.462 7.555 1.00 88.25 95 LEU A N 1
ATOM 716 C CA . LEU A 1 95 ? -12.526 -18.135 8.032 1.00 88.25 95 LEU A CA 1
ATOM 717 C C . LEU A 1 95 ? -14.010 -18.096 8.404 1.00 88.25 95 LEU A C 1
ATOM 719 O O . LEU A 1 95 ? -14.884 -18.279 7.561 1.00 88.25 95 LEU A O 1
ATOM 723 N N . TYR A 1 96 ? -14.286 -17.803 9.672 1.00 85.00 96 TYR A N 1
ATOM 724 C CA . TYR A 1 96 ? -15.639 -17.610 10.189 1.00 85.00 96 TYR A CA 1
ATOM 725 C C . TYR A 1 96 ? -15.837 -16.138 10.550 1.00 85.00 96 TYR A C 1
ATOM 727 O O . TYR A 1 96 ? -15.003 -15.545 11.230 1.00 85.00 96 TYR A O 1
ATOM 735 N N . GLU A 1 97 ? -16.958 -15.554 10.127 1.00 80.38 97 GLU A N 1
ATOM 736 C CA . GLU A 1 97 ? -17.253 -14.123 10.318 1.00 80.38 97 GLU A CA 1
ATOM 737 C C . GLU A 1 97 ? -17.440 -13.725 11.788 1.00 80.38 97 GLU A C 1
ATOM 739 O O . GLU A 1 97 ? -17.233 -12.573 12.168 1.00 80.38 97 GLU A O 1
ATOM 744 N N . SER A 1 98 ? -17.864 -14.671 12.628 1.00 76.56 98 SER A N 1
ATOM 745 C CA . SER A 1 98 ? -18.115 -14.430 14.042 1.00 76.56 98 SER A CA 1
ATOM 746 C C . SER A 1 98 ? -17.609 -15.590 14.893 1.00 76.56 98 SER A C 1
ATOM 748 O O . SER A 1 98 ? -17.862 -16.751 14.549 1.00 76.56 98 SER A O 1
ATOM 750 N N . PRO A 1 99 ? -17.013 -15.305 16.067 1.00 80.06 99 PRO A N 1
ATOM 751 C CA . PRO A 1 99 ? -16.631 -16.339 17.026 1.00 80.06 99 PRO A CA 1
ATOM 752 C C . PRO A 1 99 ? -17.824 -17.192 17.489 1.00 80.06 99 PRO A C 1
ATOM 754 O O . PRO A 1 99 ? -17.629 -18.306 17.955 1.00 80.06 99 PRO A O 1
ATOM 757 N N . LYS A 1 100 ? -19.074 -16.723 17.326 1.00 78.69 100 LYS A N 1
ATOM 758 C CA . LYS A 1 100 ? -20.286 -17.489 17.672 1.00 78.69 100 LYS A CA 1
ATOM 759 C C . LYS A 1 100 ? -20.517 -18.715 16.784 1.00 78.69 100 LYS A C 1
ATOM 761 O O . LYS A 1 100 ? -21.135 -19.669 17.239 1.00 78.69 100 LYS A O 1
ATOM 766 N N . ILE A 1 101 ? -20.078 -18.652 15.526 1.00 82.88 101 ILE A N 1
ATOM 767 C CA . ILE A 1 101 ? -20.318 -19.677 14.495 1.00 82.88 101 ILE A CA 1
ATOM 768 C C . ILE A 1 101 ? -19.100 -20.611 14.377 1.00 82.88 101 ILE A C 1
ATOM 770 O O . ILE A 1 101 ? -19.182 -21.684 13.785 1.00 82.88 101 ILE A O 1
ATOM 774 N N . HIS A 1 102 ? -17.964 -20.218 14.959 1.00 84.00 102 HIS A N 1
ATOM 775 C CA . HIS A 1 102 ? -16.709 -20.943 14.845 1.00 84.00 102 HIS A CA 1
ATOM 776 C C . HIS A 1 102 ? -16.780 -22.318 15.552 1.00 84.00 102 HIS A C 1
ATOM 778 O O . HIS A 1 102 ? -17.002 -22.369 16.761 1.00 84.00 102 HIS A O 1
ATOM 784 N N . PRO A 1 103 ? -16.541 -23.446 14.854 1.00 84.81 103 PRO A N 1
ATOM 785 C CA . PRO A 1 103 ? -16.785 -24.787 15.397 1.00 84.81 103 PRO A CA 1
ATOM 786 C C . PRO A 1 103 ? -15.732 -25.264 16.408 1.00 84.81 103 PRO A C 1
ATOM 788 O O . PRO A 1 103 ? -15.998 -26.182 17.175 1.00 84.81 103 PRO A O 1
ATOM 791 N N . LYS A 1 104 ? -14.524 -24.683 16.395 1.00 85.25 104 LYS A N 1
ATOM 792 C CA . LYS A 1 104 ? -13.373 -25.126 17.211 1.00 85.25 104 LYS A CA 1
ATOM 793 C C . LYS A 1 104 ? -12.966 -24.146 18.320 1.00 85.25 104 LYS A C 1
ATOM 795 O O . LYS A 1 104 ? -11.872 -24.274 18.856 1.00 85.25 104 LYS A O 1
ATOM 800 N N . ILE A 1 105 ? -13.790 -23.141 18.618 1.00 87.50 105 ILE A N 1
ATOM 801 C CA . ILE A 1 105 ? -13.469 -22.164 19.669 1.00 87.50 105 ILE A CA 1
ATOM 802 C C . ILE A 1 105 ? -13.804 -22.752 21.044 1.00 87.50 105 ILE A C 1
ATOM 804 O O . ILE A 1 105 ? -14.824 -23.427 21.189 1.00 87.50 105 ILE A O 1
ATOM 808 N N . THR A 1 106 ? -12.952 -22.525 22.044 1.00 88.94 106 THR A N 1
ATOM 809 C CA . THR A 1 106 ? -13.229 -22.955 23.423 1.00 88.94 106 THR A CA 1
ATOM 810 C C . THR A 1 106 ? -14.299 -22.062 24.051 1.00 88.94 106 THR A C 1
ATOM 812 O O . THR A 1 106 ? -14.433 -20.888 23.697 1.00 88.94 106 THR A O 1
ATOM 815 N N . GLU A 1 107 ? -15.094 -22.598 24.979 1.00 85.06 107 GLU A N 1
ATOM 816 C CA . GLU A 1 107 ? -16.182 -21.819 25.587 1.00 85.06 107 GLU A CA 1
ATOM 817 C C . GLU A 1 107 ? -15.627 -20.715 26.509 1.00 85.06 107 GLU A C 1
ATOM 819 O O . GLU A 1 107 ? -16.213 -19.634 26.624 1.00 85.06 107 GLU A O 1
ATOM 824 N N . GLU A 1 108 ? -14.444 -20.926 27.092 1.00 83.00 108 GLU A N 1
ATOM 825 C CA . GLU A 1 108 ? -13.701 -19.911 27.840 1.00 83.00 108 GLU A CA 1
ATOM 826 C C . GLU A 1 108 ? -13.271 -18.746 26.935 1.00 83.00 108 GLU A C 1
ATOM 828 O O . GLU A 1 108 ? -13.508 -17.586 27.269 1.00 83.00 108 GLU A O 1
ATOM 833 N N . GLU A 1 109 ? -12.692 -19.027 25.763 1.00 82.81 109 GLU A N 1
ATOM 834 C CA . GLU A 1 109 ? -12.280 -17.989 24.808 1.00 82.81 109 GLU A CA 1
ATOM 835 C C . GLU A 1 109 ? -13.492 -17.270 24.207 1.00 82.81 109 GLU A C 1
ATOM 837 O O . GLU A 1 109 ? -13.523 -16.043 24.103 1.00 82.81 109 GLU A O 1
ATOM 842 N N . LYS A 1 110 ? -14.540 -18.021 23.866 1.00 83.88 110 LYS A N 1
ATOM 843 C CA . LYS A 1 110 ? -15.782 -17.474 23.321 1.00 83.88 110 LYS A CA 1
ATOM 844 C C . LYS A 1 110 ? -16.477 -16.544 24.309 1.00 83.88 110 LYS A C 1
ATOM 846 O O . LYS A 1 110 ? -16.902 -15.457 23.916 1.00 83.88 110 LYS A O 1
ATOM 851 N N . SER A 1 111 ? -16.587 -16.938 25.578 1.00 80.25 111 SER A N 1
ATOM 852 C CA . SER A 1 111 ? -17.160 -16.077 26.618 1.00 80.25 111 SER A CA 1
ATOM 853 C C . SER A 1 111 ? -16.284 -14.854 26.884 1.00 80.25 111 SER A C 1
ATOM 855 O O . SER A 1 111 ? -16.826 -13.758 27.010 1.00 80.25 111 SER A O 1
ATOM 857 N N . TYR A 1 112 ? -14.954 -14.997 26.859 1.00 80.44 112 TYR A N 1
ATOM 858 C CA . TYR A 1 112 ? -14.016 -13.877 26.952 1.00 80.44 112 TYR A CA 1
ATOM 859 C C . TYR A 1 112 ? -14.234 -12.857 25.822 1.00 80.44 112 TYR A C 1
ATOM 861 O O . TYR A 1 112 ? -14.475 -11.682 26.090 1.00 80.44 112 TYR A O 1
ATOM 869 N N . ILE A 1 113 ? -14.236 -13.293 24.559 1.00 80.12 113 ILE A N 1
ATOM 870 C CA . ILE A 1 113 ? -14.406 -12.390 23.410 1.00 80.12 113 ILE A CA 1
ATOM 871 C C . ILE A 1 113 ? -15.786 -11.727 23.434 1.00 80.12 113 ILE A C 1
ATOM 873 O O . ILE A 1 113 ? -15.879 -10.516 23.263 1.00 80.12 113 ILE A O 1
ATOM 877 N N . LEU A 1 114 ? -16.858 -12.491 23.674 1.00 76.94 114 LEU A N 1
ATOM 878 C CA . LEU A 1 114 ? -18.226 -11.958 23.669 1.00 76.94 114 LEU A CA 1
ATOM 879 C C . LEU A 1 114 ? -18.498 -10.998 24.827 1.00 76.94 114 LEU A C 1
ATOM 881 O O . LEU A 1 114 ? -19.246 -10.040 24.648 1.00 76.94 114 LEU A O 1
ATOM 885 N N . HIS A 1 115 ? -17.907 -11.239 25.997 1.00 73.56 115 HIS A N 1
ATOM 886 C CA . HIS A 1 115 ? -18.062 -10.358 27.151 1.00 73.56 115 HIS A CA 1
ATOM 887 C C . HIS A 1 115 ? -17.382 -8.997 26.937 1.00 73.56 115 HIS A C 1
ATOM 889 O O . HIS A 1 115 ? -17.869 -7.988 27.446 1.00 73.56 115 HIS A O 1
ATOM 895 N N . TYR A 1 116 ? -16.302 -8.957 26.149 1.00 64.50 116 TYR A N 1
ATOM 896 C CA . TYR A 1 116 ? -15.505 -7.749 25.894 1.00 64.50 116 TYR A CA 1
ATOM 897 C C . TYR A 1 116 ? -15.673 -7.159 24.493 1.00 64.50 116 TYR A C 1
ATOM 899 O O . TYR A 1 116 ? -15.000 -6.190 24.139 1.00 64.50 116 TYR A O 1
ATOM 907 N N . GLN A 1 117 ? -16.576 -7.708 23.686 1.00 67.06 117 GLN A N 1
ATOM 908 C CA . GLN A 1 117 ? -16.864 -7.187 22.361 1.00 67.06 117 GLN A CA 1
ATOM 909 C C . GLN A 1 117 ? -17.556 -5.815 22.469 1.00 67.06 117 GLN A C 1
ATOM 911 O O . GLN A 1 117 ? -18.742 -5.723 22.770 1.00 67.06 117 GLN A O 1
ATOM 916 N N . GLU A 1 118 ? -16.819 -4.738 22.176 1.00 55.81 118 GLU A N 1
ATOM 917 C CA . GLU A 1 118 ? -17.301 -3.341 22.237 1.00 55.81 118 GLU A CA 1
ATOM 918 C C . GLU A 1 118 ? -18.472 -3.051 21.282 1.00 55.81 118 GLU A C 1
ATOM 920 O O . GLU A 1 118 ? -19.275 -2.146 21.513 1.00 55.81 118 GLU A O 1
ATOM 925 N N . ALA A 1 119 ? -18.574 -3.812 20.191 1.00 56.19 119 ALA A N 1
ATOM 926 C CA . ALA A 1 119 ? -19.599 -3.651 19.173 1.00 56.19 119 ALA A CA 1
ATOM 927 C C . ALA A 1 119 ? -20.574 -4.830 19.205 1.00 56.19 119 ALA A C 1
ATOM 929 O O . ALA A 1 119 ? -20.303 -5.885 18.623 1.00 56.19 119 ALA A O 1
ATOM 930 N N . ASP A 1 120 ? -21.741 -4.630 19.817 1.00 56.31 120 ASP A N 1
ATOM 931 C CA . ASP A 1 120 ? -22.889 -5.488 19.541 1.00 56.31 120 ASP A CA 1
ATOM 932 C C . ASP A 1 120 ? -23.260 -5.317 18.062 1.00 56.31 120 ASP A C 1
ATOM 934 O O . ASP A 1 120 ? -23.778 -4.276 17.650 1.00 56.31 120 ASP A O 1
ATOM 938 N N . LEU A 1 121 ? -22.944 -6.330 17.249 1.00 59.00 121 LEU A N 1
ATOM 939 C CA . LEU A 1 121 ? -23.203 -6.341 15.805 1.00 59.00 121 LEU A CA 1
ATOM 940 C C . LEU A 1 121 ? -24.692 -6.126 15.481 1.00 59.00 121 LEU A C 1
ATOM 942 O O . LEU A 1 121 ? -25.014 -5.694 14.377 1.00 59.00 121 LEU A O 1
ATOM 946 N N . ASN A 1 122 ? -25.588 -6.373 16.442 1.00 57.28 122 ASN A N 1
ATOM 947 C CA . ASN A 1 122 ? -27.028 -6.200 16.280 1.00 57.28 122 ASN A CA 1
ATOM 948 C C . ASN A 1 122 ? -27.528 -4.791 16.647 1.00 57.28 122 ASN A C 1
ATOM 950 O O . ASN A 1 122 ? -28.678 -4.452 16.354 1.00 57.28 122 ASN A O 1
ATOM 954 N N . LYS A 1 123 ? -26.699 -3.941 17.270 1.00 63.59 123 LYS A N 1
ATOM 955 C CA . LYS A 1 123 ? -27.085 -2.572 17.641 1.00 63.59 123 LYS A CA 1
ATOM 956 C C . LYS A 1 123 ? -26.878 -1.641 16.444 1.00 63.59 123 LYS A C 1
ATOM 958 O O . LYS A 1 123 ? -25.768 -1.495 15.933 1.00 63.59 123 LYS A O 1
ATOM 963 N N . LYS A 1 124 ? -27.947 -0.964 16.002 1.00 57.88 124 LYS A N 1
ATOM 964 C CA . LYS A 1 124 ? -27.853 0.072 14.958 1.00 57.88 124 LYS A CA 1
ATOM 965 C C . LYS A 1 124 ? -26.891 1.168 15.419 1.00 57.88 124 LYS A C 1
ATOM 967 O O . LYS A 1 124 ? -27.151 1.848 16.412 1.00 57.88 124 LYS A O 1
ATOM 972 N N . ARG A 1 125 ? -25.778 1.320 14.699 1.00 65.06 125 ARG A N 1
ATOM 973 C CA . ARG A 1 125 ? -24.782 2.362 14.970 1.00 65.06 125 ARG A CA 1
ATOM 974 C C . ARG A 1 125 ? -25.397 3.742 14.704 1.00 65.06 125 ARG A C 1
ATOM 976 O O . ARG A 1 125 ? -26.195 3.868 13.770 1.00 65.06 125 ARG A O 1
ATOM 983 N N . PRO A 1 126 ? -25.045 4.774 15.492 1.00 69.12 126 PRO A N 1
ATOM 984 C CA . PRO A 1 126 ? -25.414 6.138 15.144 1.00 69.12 126 PRO A CA 1
ATOM 985 C C . PRO A 1 126 ? -24.835 6.492 13.761 1.00 69.12 126 PRO A C 1
ATOM 987 O O . PRO A 1 126 ? -23.792 5.950 13.380 1.00 69.12 126 PRO A O 1
ATOM 990 N N . PRO A 1 127 ? -25.499 7.373 12.991 1.00 72.44 127 PRO A N 1
ATOM 991 C CA . PRO A 1 127 ? -24.995 7.789 11.689 1.00 72.44 127 PRO A CA 1
ATOM 992 C C . PRO A 1 127 ? -23.600 8.399 11.843 1.00 72.44 127 PRO A C 1
ATOM 994 O O . PRO A 1 127 ? -23.357 9.204 12.742 1.00 72.44 127 PRO A O 1
ATOM 997 N N . THR A 1 128 ? -22.677 8.008 10.966 1.00 74.81 128 THR A N 1
ATOM 998 C CA . THR A 1 128 ? -21.305 8.519 10.978 1.00 74.81 128 THR A CA 1
ATOM 999 C C . THR A 1 128 ? -21.312 10.035 10.737 1.00 74.81 128 THR A C 1
ATOM 1001 O O . THR A 1 128 ? -21.940 10.490 9.773 1.00 74.81 128 THR A O 1
ATOM 1004 N N . PRO A 1 129 ? -20.630 10.840 11.573 1.00 80.25 129 PRO A N 1
ATOM 1005 C CA . PRO A 1 129 ? -20.670 12.300 11.500 1.00 80.25 129 PRO A CA 1
ATOM 1006 C C . PRO A 1 129 ? -19.788 12.831 10.356 1.00 80.25 129 PRO A C 1
ATOM 1008 O O . PRO A 1 129 ? -18.744 13.444 10.566 1.00 80.25 129 PRO A O 1
ATOM 1011 N N . TRP A 1 130 ? -20.219 12.598 9.113 1.00 82.50 130 TRP A N 1
ATOM 1012 C CA . TRP A 1 130 ? -19.479 12.941 7.892 1.00 82.50 130 TRP A CA 1
ATOM 1013 C C . TRP A 1 130 ? -19.045 14.406 7.841 1.00 82.50 130 TRP A C 1
ATOM 1015 O O . TRP A 1 130 ? -17.902 14.706 7.506 1.00 82.50 130 TRP A O 1
ATOM 1025 N N . LYS A 1 131 ? -19.938 15.326 8.222 1.00 81.00 131 LYS A N 1
ATOM 1026 C CA . LYS A 1 131 ? -19.655 16.767 8.204 1.00 81.00 131 LYS A CA 1
ATOM 1027 C C . LYS A 1 131 ? -18.512 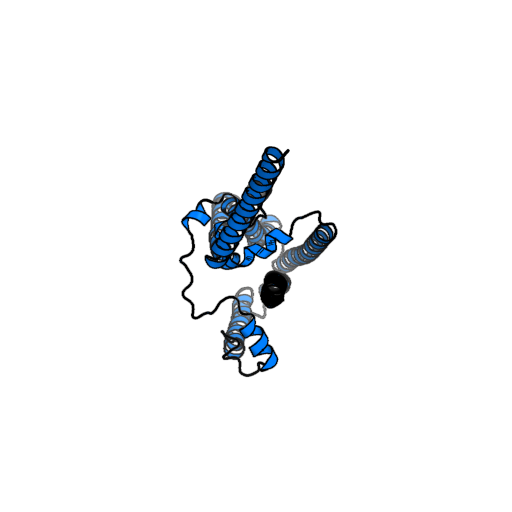17.132 9.150 1.00 81.00 131 LYS A C 1
ATOM 1029 O O . LYS A 1 131 ? -17.621 17.876 8.753 1.00 81.00 131 LYS A O 1
ATOM 1034 N N . ASP A 1 132 ? -18.499 16.564 10.350 1.00 79.31 132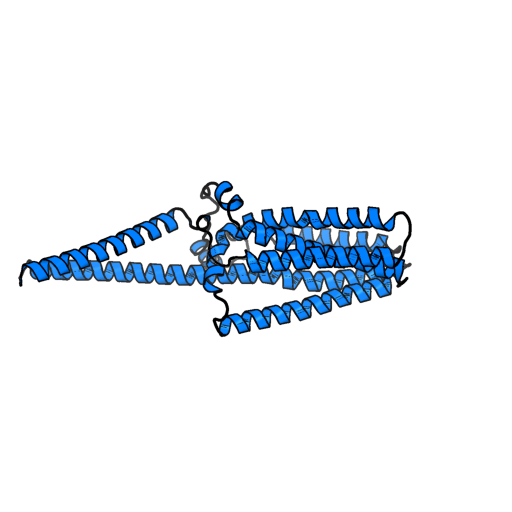 ASP A N 1
ATOM 1035 C CA . ASP A 1 132 ? -17.478 16.863 11.356 1.00 79.31 132 ASP A CA 1
ATOM 1036 C C . ASP A 1 132 ? -16.121 16.260 10.975 1.00 79.31 132 ASP A C 1
ATOM 1038 O O . ASP A 1 132 ? -15.086 16.902 11.152 1.00 79.31 132 ASP A O 1
ATOM 1042 N N . ILE A 1 133 ? -16.128 15.071 10.362 1.00 82.44 133 ILE A N 1
ATOM 1043 C CA . ILE A 1 133 ? -14.929 14.432 9.806 1.00 82.44 133 ILE A CA 1
ATOM 1044 C C . ILE A 1 133 ? -14.332 15.298 8.690 1.00 82.44 133 ILE A C 1
ATOM 1046 O O . ILE A 1 133 ? -13.168 15.688 8.765 1.00 82.44 133 ILE A O 1
ATOM 1050 N N . THR A 1 134 ? -15.136 15.669 7.688 1.00 82.75 134 THR A N 1
ATOM 1051 C CA . THR A 1 134 ? -14.675 16.468 6.533 1.00 82.75 134 THR A CA 1
ATOM 1052 C C . THR A 1 134 ? -14.294 17.906 6.882 1.00 82.75 134 THR A C 1
ATOM 1054 O O . THR A 1 134 ? -13.698 18.592 6.059 1.00 82.75 134 THR A O 1
ATOM 1057 N N . ARG A 1 135 ? -14.620 18.387 8.085 1.00 84.94 135 ARG A N 1
ATOM 1058 C CA . ARG A 1 135 ? -14.224 19.715 8.571 1.00 84.94 135 ARG A CA 1
ATOM 1059 C C . ARG A 1 135 ? -12.920 19.688 9.375 1.00 84.94 135 ARG A C 1
ATOM 1061 O O . ARG A 1 135 ? -12.369 20.742 9.684 1.00 84.94 135 ARG A O 1
ATOM 1068 N N . SER A 1 136 ? -12.420 18.505 9.722 1.00 84.94 136 SER A N 1
ATOM 1069 C CA . SER A 1 136 ? -11.220 18.370 10.543 1.00 84.94 136 SER A CA 1
ATOM 1070 C C . SER A 1 136 ? -9.939 18.481 9.706 1.00 84.94 136 SER A C 1
ATOM 1072 O O . SER A 1 136 ? -9.704 17.723 8.767 1.00 84.94 136 SER A O 1
ATOM 1074 N N . ILE A 1 137 ? -9.087 19.443 10.064 1.00 87.25 137 ILE A N 1
ATOM 1075 C CA . ILE A 1 137 ? -7.794 19.696 9.406 1.00 87.25 137 ILE A CA 1
ATOM 1076 C C . ILE A 1 137 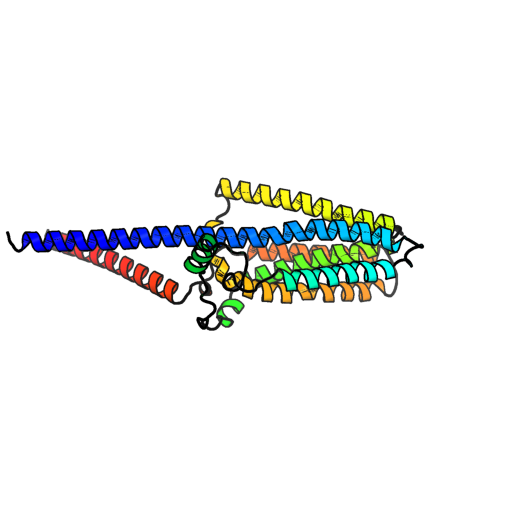? -6.859 18.467 9.460 1.00 87.25 137 ILE A C 1
ATOM 1078 O O . ILE A 1 137 ? -6.287 18.128 8.420 1.00 87.25 137 ILE A O 1
ATOM 1082 N N . PRO A 1 138 ? -6.739 17.736 10.593 1.00 84.81 138 PRO A N 1
ATOM 1083 C CA . PRO A 1 138 ? -5.864 16.564 10.672 1.00 84.81 138 PRO A CA 1
ATOM 1084 C C . PRO A 1 138 ? -6.242 15.444 9.695 1.00 84.81 138 PRO A C 1
ATOM 1086 O O . PRO A 1 138 ? -5.365 14.709 9.251 1.00 84.81 138 PRO A O 1
ATOM 1089 N N . VAL A 1 139 ? -7.523 15.327 9.316 1.00 84.50 139 VAL A N 1
ATOM 1090 C CA . VAL A 1 139 ? -7.970 14.325 8.334 1.00 84.50 139 VAL A CA 1
ATOM 1091 C C . VAL A 1 139 ? -7.425 14.642 6.943 1.00 84.50 139 VAL A C 1
ATOM 1093 O O . VAL A 1 139 ? -6.944 13.732 6.273 1.00 84.50 139 VAL A O 1
ATOM 1096 N N . TYR A 1 140 ? -7.409 15.909 6.517 1.00 88.25 140 TYR A N 1
ATOM 1097 C CA . TYR A 1 140 ? -6.789 16.288 5.240 1.00 88.25 140 TYR A CA 1
ATOM 1098 C C . TYR A 1 140 ? -5.273 16.111 5.261 1.00 88.25 140 TYR A C 1
ATOM 1100 O O . TYR A 1 140 ? -4.713 15.571 4.308 1.00 88.25 140 TYR A O 1
ATOM 1108 N N . ALA A 1 141 ? -4.620 16.509 6.356 1.00 88.56 141 ALA A N 1
ATOM 1109 C CA . ALA A 1 141 ? -3.180 16.332 6.518 1.00 88.56 141 ALA A CA 1
ATOM 1110 C C . ALA A 1 141 ? -2.786 14.847 6.447 1.00 88.56 141 ALA A C 1
ATOM 1112 O O . ALA A 1 141 ? -1.874 14.482 5.708 1.00 88.56 141 ALA A O 1
ATOM 1113 N N . MET A 1 142 ? -3.532 13.979 7.139 1.00 86.19 142 MET A N 1
ATOM 1114 C CA . MET A 1 142 ? -3.356 12.526 7.087 1.00 86.19 142 MET A CA 1
ATOM 1115 C C . MET A 1 142 ? -3.652 11.957 5.694 1.00 86.19 142 MET A C 1
ATOM 1117 O O . MET A 1 142 ? -2.891 11.136 5.193 1.00 86.19 142 MET A O 1
ATOM 1121 N N . THR A 1 143 ? -4.729 12.399 5.041 1.00 89.81 143 THR A N 1
ATOM 1122 C CA . THR A 1 143 ? -5.091 11.925 3.693 1.00 89.81 143 THR A CA 1
ATOM 1123 C C . THR A 1 143 ? -3.992 12.241 2.683 1.00 89.81 143 THR A C 1
ATOM 1125 O O . THR A 1 143 ? -3.618 11.383 1.888 1.00 89.81 143 THR A O 1
ATOM 1128 N N . TYR A 1 144 ? -3.438 13.453 2.729 1.00 92.06 144 TYR A N 1
ATOM 1129 C CA . TYR A 1 144 ? -2.356 13.849 1.832 1.00 92.06 144 TYR A CA 1
ATOM 1130 C C . TYR A 1 144 ? -1.040 13.122 2.149 1.00 92.06 144 TYR A C 1
ATOM 1132 O O . TYR A 1 144 ? -0.326 12.709 1.236 1.00 92.06 144 TYR A O 1
ATOM 1140 N N . ALA A 1 145 ? -0.748 12.876 3.429 1.00 89.94 145 ALA A N 1
ATOM 1141 C CA . ALA A 1 145 ? 0.381 12.038 3.832 1.00 89.94 145 ALA A CA 1
ATOM 1142 C C . ALA A 1 145 ? 0.246 10.601 3.299 1.00 89.94 145 ALA A C 1
ATOM 1144 O O . ALA A 1 145 ? 1.193 10.054 2.733 1.00 89.94 145 ALA A O 1
ATOM 1145 N N . MET A 1 146 ? -0.952 10.014 3.408 1.00 89.38 146 MET A N 1
ATOM 1146 C CA . MET A 1 146 ? -1.269 8.695 2.853 1.00 89.38 146 MET A CA 1
ATOM 1147 C C . MET A 1 146 ? -1.143 8.680 1.328 1.00 89.38 146 MET A C 1
ATOM 1149 O O . MET A 1 146 ? -0.598 7.729 0.774 1.00 89.38 146 MET A O 1
ATOM 1153 N N . PHE A 1 147 ? -1.579 9.742 0.645 1.00 93.25 147 PHE A N 1
ATOM 1154 C CA . PHE A 1 147 ? -1.371 9.902 -0.794 1.00 93.25 147 PHE A CA 1
ATOM 1155 C C . PHE A 1 147 ? 0.119 9.896 -1.158 1.00 93.25 147 PHE A C 1
ATOM 1157 O O . PHE A 1 147 ? 0.517 9.166 -2.062 1.00 93.25 147 PHE A O 1
ATOM 1164 N N . GLY A 1 148 ? 0.959 10.639 -0.430 1.00 92.62 148 GLY A N 1
ATOM 1165 C CA . GLY A 1 148 ? 2.413 10.625 -0.622 1.00 92.62 148 GLY A CA 1
ATOM 1166 C C . GLY A 1 148 ? 3.037 9.244 -0.383 1.00 92.62 148 GLY A C 1
ATOM 1167 O O . GLY A 1 148 ? 3.901 8.817 -1.147 1.00 92.62 148 GLY A O 1
ATOM 1168 N N . ALA A 1 149 ? 2.558 8.505 0.622 1.00 88.94 149 ALA A N 1
ATOM 1169 C CA . ALA A 1 149 ? 2.998 7.134 0.886 1.00 88.94 149 ALA A CA 1
ATOM 1170 C C . ALA A 1 149 ? 2.618 6.172 -0.256 1.00 88.94 149 ALA A C 1
ATOM 1172 O O . ALA A 1 149 ? 3.466 5.425 -0.742 1.00 88.94 149 ALA A O 1
ATOM 1173 N N . TYR A 1 150 ? 1.374 6.232 -0.744 1.00 90.81 150 TYR A N 1
ATOM 1174 C CA . TYR A 1 150 ? 0.918 5.438 -1.893 1.00 90.81 150 TYR A CA 1
ATOM 1175 C C . TYR A 1 150 ? 1.633 5.826 -3.189 1.00 90.81 150 TYR A C 1
ATOM 1177 O O . TYR A 1 150 ? 1.934 4.958 -4.011 1.00 90.81 150 TYR A O 1
ATOM 1185 N N . TRP A 1 151 ? 1.951 7.108 -3.367 1.00 93.81 151 TRP A N 1
ATOM 1186 C CA . TRP A 1 151 ? 2.778 7.583 -4.472 1.00 93.81 151 TRP A CA 1
ATOM 1187 C C . TRP A 1 151 ? 4.166 6.949 -4.436 1.00 93.81 151 TRP A C 1
ATOM 1189 O O . TRP A 1 151 ? 4.608 6.395 -5.440 1.00 93.81 151 TRP A O 1
ATOM 1199 N N . ALA A 1 152 ? 4.837 6.986 -3.280 1.00 91.56 152 ALA A N 1
ATOM 1200 C CA . ALA A 1 152 ? 6.151 6.374 -3.098 1.00 91.56 152 ALA A CA 1
ATOM 1201 C C . ALA A 1 152 ? 6.112 4.863 -3.369 1.00 91.56 152 ALA A C 1
ATOM 1203 O O . ALA A 1 152 ? 6.946 4.353 -4.118 1.00 91.56 152 ALA A O 1
ATOM 1204 N N . ALA A 1 153 ? 5.106 4.167 -2.830 1.00 88.25 153 ALA A N 1
ATOM 1205 C CA . ALA A 1 153 ? 4.910 2.739 -3.055 1.00 88.25 153 ALA A CA 1
ATOM 1206 C C . ALA A 1 153 ? 4.699 2.425 -4.544 1.00 88.25 153 ALA A C 1
ATOM 1208 O O . ALA A 1 153 ? 5.403 1.591 -5.106 1.00 88.25 153 ALA A O 1
ATOM 1209 N N . THR A 1 154 ? 3.794 3.143 -5.216 1.00 90.12 154 THR A N 1
ATOM 1210 C CA . THR A 1 154 ? 3.537 2.965 -6.656 1.00 90.12 154 THR A CA 1
ATOM 1211 C C . THR A 1 154 ? 4.801 3.236 -7.470 1.00 90.12 154 THR A C 1
ATOM 1213 O O . THR A 1 154 ? 5.128 2.471 -8.375 1.00 90.12 154 THR A O 1
ATOM 1216 N N . HIS A 1 155 ? 5.549 4.289 -7.140 1.00 91.88 155 HIS A N 1
ATOM 1217 C CA . HIS A 1 155 ? 6.785 4.641 -7.831 1.00 91.88 155 HIS A CA 1
ATOM 1218 C C . HIS A 1 155 ? 7.848 3.547 -7.714 1.00 91.88 155 HIS A C 1
ATOM 1220 O O . HIS A 1 155 ? 8.474 3.187 -8.713 1.00 91.88 155 HIS A O 1
ATOM 1226 N N . LEU A 1 156 ? 8.047 2.998 -6.516 1.00 88.56 156 LEU A N 1
ATOM 1227 C CA . LEU A 1 156 ? 8.993 1.905 -6.292 1.00 88.56 156 LEU A CA 1
ATOM 1228 C C . LEU A 1 156 ? 8.554 0.604 -6.968 1.00 88.56 156 LEU A C 1
ATOM 1230 O O . LEU A 1 156 ? 9.398 -0.119 -7.480 1.00 88.56 156 LEU A O 1
ATOM 1234 N N . LEU A 1 157 ? 7.252 0.323 -7.014 1.00 86.50 157 LEU A N 1
ATOM 1235 C CA . LEU A 1 157 ? 6.719 -0.915 -7.588 1.00 86.50 157 LEU A CA 1
ATOM 1236 C C . LEU A 1 157 ? 6.626 -0.912 -9.114 1.00 86.50 157 LEU A C 1
ATOM 1238 O O . LEU A 1 157 ? 6.630 -1.978 -9.721 1.00 86.50 157 LEU A O 1
ATOM 1242 N N . THR A 1 158 ? 6.493 0.257 -9.740 1.00 89.38 158 THR A N 1
ATOM 1243 C CA . THR A 1 158 ? 6.205 0.353 -11.181 1.00 89.38 158 THR A CA 1
ATOM 1244 C C . THR A 1 158 ? 7.298 1.104 -11.926 1.00 89.38 158 THR A C 1
ATOM 1246 O O . THR A 1 158 ? 7.982 0.534 -12.770 1.00 89.38 158 THR A O 1
ATOM 1249 N N . ILE A 1 159 ? 7.518 2.369 -11.579 1.00 90.06 159 ILE A N 1
ATOM 1250 C CA . ILE A 1 159 ? 8.418 3.268 -12.304 1.00 90.06 159 ILE A CA 1
ATOM 1251 C C . ILE A 1 159 ? 9.881 2.859 -12.128 1.00 90.06 159 ILE A C 1
ATOM 1253 O O . ILE A 1 159 ? 10.647 2.908 -13.087 1.00 90.06 159 ILE A O 1
ATOM 1257 N N . HIS A 1 160 ? 10.272 2.415 -10.933 1.00 89.62 160 HIS A N 1
ATOM 1258 C CA . HIS A 1 160 ? 11.647 1.998 -10.663 1.00 89.62 160 HIS A CA 1
ATOM 1259 C C . HIS A 1 160 ? 12.073 0.731 -11.443 1.00 89.62 160 HIS A C 1
ATOM 1261 O O . HIS A 1 160 ? 13.094 0.803 -12.128 1.00 89.62 160 HIS A O 1
ATOM 1267 N N . PRO A 1 161 ? 11.309 -0.381 -11.457 1.00 89.31 161 PRO A N 1
ATOM 1268 C CA . PRO A 1 161 ? 11.623 -1.534 -12.307 1.00 89.31 161 PRO A CA 1
ATOM 1269 C C . PRO A 1 161 ? 11.638 -1.196 -13.804 1.00 89.31 161 PRO A C 1
ATOM 1271 O O . PRO A 1 161 ? 12.481 -1.688 -14.556 1.00 89.31 161 PRO A O 1
ATOM 1274 N N . ILE A 1 162 ? 10.724 -0.326 -14.253 1.00 90.00 162 ILE A N 1
ATOM 1275 C CA . ILE A 1 162 ? 10.706 0.139 -15.645 1.00 90.00 162 ILE A CA 1
ATOM 1276 C C . ILE A 1 162 ? 11.994 0.909 -15.944 1.00 90.00 162 ILE A C 1
ATOM 1278 O O . ILE A 1 162 ? 12.653 0.604 -16.924 1.00 90.00 162 ILE A O 1
ATOM 1282 N N . PHE A 1 163 ? 12.422 1.827 -15.077 1.00 90.31 163 PHE A N 1
ATOM 1283 C CA . PHE A 1 163 ? 13.685 2.549 -15.243 1.00 90.31 163 PHE A CA 1
ATOM 1284 C C . PHE A 1 163 ? 14.890 1.605 -15.367 1.00 90.31 163 PHE A C 1
ATOM 1286 O O . PHE A 1 163 ? 15.690 1.741 -16.294 1.00 90.31 163 PHE A O 1
ATOM 1293 N N . LEU A 1 164 ? 15.006 0.623 -14.465 1.00 90.38 164 LEU A N 1
ATOM 1294 C CA . LEU A 1 164 ? 16.107 -0.347 -14.470 1.00 90.38 164 LEU A CA 1
ATOM 1295 C C . LEU A 1 164 ? 16.173 -1.146 -15.779 1.00 90.38 164 LEU A C 1
ATOM 1297 O O . LEU A 1 164 ? 17.259 -1.403 -16.294 1.00 90.38 164 LEU A O 1
ATOM 1301 N N . THR A 1 165 ? 15.021 -1.494 -16.346 1.00 89.00 165 THR A N 1
ATOM 1302 C CA . THR A 1 165 ? 14.945 -2.273 -17.590 1.00 89.00 165 THR A CA 1
ATOM 1303 C C . THR A 1 165 ? 15.072 -1.408 -18.848 1.00 89.00 165 THR A C 1
ATOM 1305 O O . THR A 1 165 ? 15.755 -1.799 -19.791 1.00 89.00 165 THR A O 1
ATOM 1308 N N . THR A 1 166 ? 14.470 -0.216 -18.888 1.00 88.81 166 THR A N 1
ATOM 1309 C CA . THR A 1 166 ? 14.456 0.635 -20.091 1.00 88.81 166 THR A CA 1
ATOM 1310 C C . THR A 1 166 ? 15.696 1.507 -20.234 1.00 88.81 166 THR A C 1
ATOM 1312 O O . THR A 1 166 ? 16.132 1.736 -21.355 1.00 88.81 166 THR A O 1
ATOM 1315 N N . MET A 1 167 ? 16.232 2.033 -19.127 1.00 89.12 167 MET A N 1
ATOM 1316 C CA . MET A 1 167 ? 17.372 2.964 -19.133 1.00 89.12 167 MET A CA 1
ATOM 1317 C C . MET A 1 167 ? 18.691 2.259 -18.842 1.00 89.12 167 MET A C 1
ATOM 1319 O O . MET A 1 167 ? 19.693 2.545 -19.489 1.00 89.12 167 MET A O 1
ATOM 1323 N N . LEU A 1 168 ? 18.703 1.361 -17.852 1.00 88.81 168 LEU A N 1
ATOM 1324 C CA . LEU A 1 168 ? 19.915 0.634 -17.459 1.00 88.81 168 LEU A CA 1
ATOM 1325 C C . LEU A 1 168 ? 20.055 -0.718 -18.164 1.00 88.81 168 LEU A C 1
ATOM 1327 O O . LEU A 1 168 ? 21.107 -1.339 -18.056 1.00 88.81 168 LEU A O 1
ATOM 1331 N N . HIS A 1 169 ? 19.029 -1.152 -18.905 1.00 89.69 169 HIS A N 1
ATOM 1332 C CA . HIS A 1 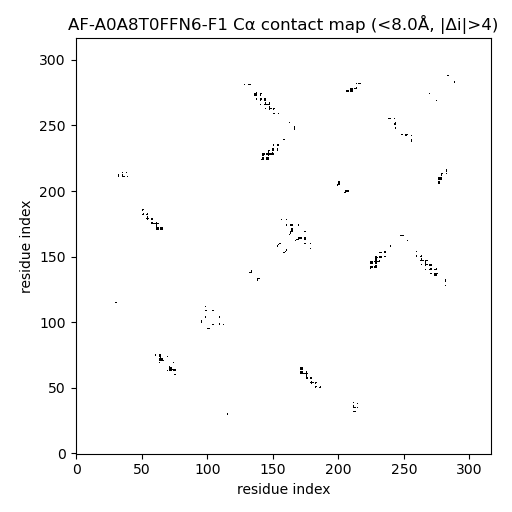169 ? 19.025 -2.407 -19.659 1.00 89.69 169 HIS A CA 1
ATOM 1333 C C . HIS A 1 169 ? 19.341 -3.649 -18.815 1.00 89.69 169 HIS A C 1
ATOM 1335 O O . HIS A 1 169 ? 19.891 -4.624 -19.327 1.00 89.69 169 HIS A O 1
ATOM 1341 N N . PHE A 1 170 ? 18.967 -3.637 -17.531 1.00 91.25 170 PHE A N 1
ATOM 1342 C CA . PHE A 1 170 ? 19.052 -4.834 -16.699 1.00 91.25 170 PHE A CA 1
ATOM 1343 C C . PHE A 1 170 ? 18.112 -5.923 -17.213 1.00 91.25 170 PHE A C 1
ATOM 1345 O O . PHE A 1 170 ? 16.992 -5.648 -17.661 1.00 91.25 170 PHE A O 1
ATOM 1352 N N . SER A 1 171 ? 18.562 -7.173 -17.117 1.00 90.38 171 SER A N 1
ATOM 1353 C CA . SER A 1 171 ? 17.727 -8.327 -17.439 1.00 90.38 171 SER A CA 1
ATOM 1354 C C . SER A 1 171 ? 16.543 -8.440 -16.471 1.00 90.38 171 SER A C 1
ATOM 1356 O O . SER A 1 171 ? 16.550 -7.898 -15.363 1.00 90.38 171 SER A O 1
ATOM 1358 N N . LEU A 1 172 ? 15.499 -9.168 -16.876 1.00 85.88 172 LEU A N 1
ATOM 1359 C CA . LEU A 1 172 ? 14.310 -9.367 -16.037 1.00 85.88 172 LEU A CA 1
ATOM 1360 C C . LEU A 1 172 ? 14.630 -10.113 -14.730 1.00 85.88 172 LEU A C 1
ATOM 1362 O O . LEU A 1 172 ? 13.995 -9.849 -13.709 1.00 85.88 172 LEU A O 1
ATOM 1366 N N . GLU A 1 173 ? 15.626 -11.001 -14.753 1.00 87.75 173 GLU A N 1
ATOM 1367 C CA . GLU A 1 173 ? 16.093 -11.736 -13.575 1.00 87.75 173 GLU A CA 1
ATOM 1368 C C . GLU A 1 173 ? 16.816 -10.807 -12.588 1.00 87.75 173 GLU A C 1
ATOM 1370 O O . GLU A 1 173 ? 16.454 -10.750 -11.411 1.00 87.75 173 GLU A O 1
ATOM 1375 N N . GLU A 1 174 ? 17.770 -10.006 -13.074 1.00 90.00 174 GLU A N 1
ATOM 1376 C CA . GLU A 1 174 ? 18.483 -9.011 -12.260 1.00 90.00 174 GLU A CA 1
ATOM 1377 C C . GLU A 1 174 ? 17.528 -7.957 -11.697 1.00 90.00 174 GLU A C 1
ATOM 1379 O O . GLU A 1 174 ? 17.632 -7.579 -10.532 1.00 90.00 174 GLU A O 1
ATOM 1384 N N . ASN A 1 175 ? 16.552 -7.518 -12.494 1.00 89.88 175 ASN A N 1
ATOM 1385 C CA . ASN A 1 175 ? 15.516 -6.598 -12.046 1.00 89.88 175 ASN A CA 1
ATOM 1386 C C . ASN A 1 175 ? 14.660 -7.212 -10.925 1.00 89.88 175 ASN A C 1
ATOM 1388 O O . ASN A 1 175 ? 14.419 -6.555 -9.915 1.00 89.88 175 ASN A O 1
ATOM 1392 N N . GLY A 1 176 ? 14.255 -8.482 -11.043 1.00 89.25 176 GLY A N 1
ATOM 1393 C CA . GLY A 1 176 ? 13.544 -9.194 -9.973 1.00 89.25 176 GLY A CA 1
ATOM 1394 C C . GLY A 1 176 ? 14.350 -9.268 -8.673 1.00 89.25 176 GLY A C 1
ATOM 1395 O O . GLY A 1 176 ? 13.808 -9.043 -7.586 1.00 89.25 176 GLY A O 1
ATOM 1396 N N . PHE A 1 177 ? 15.661 -9.500 -8.771 1.00 90.56 177 PHE A N 1
ATOM 1397 C CA . PHE A 1 177 ? 16.570 -9.484 -7.623 1.00 90.56 177 PHE A CA 1
ATOM 1398 C C . PHE A 1 177 ? 16.729 -8.082 -7.008 1.00 90.56 177 PHE A C 1
ATOM 1400 O O . PHE A 1 177 ? 16.615 -7.927 -5.791 1.00 90.56 177 PHE A O 1
ATOM 1407 N N . LEU A 1 178 ? 16.932 -7.046 -7.826 1.00 90.19 178 LEU A N 1
ATOM 1408 C CA . LEU A 1 178 ? 17.063 -5.659 -7.361 1.00 90.19 178 LEU A CA 1
ATOM 1409 C C . LEU A 1 178 ? 15.783 -5.158 -6.688 1.00 90.19 178 LEU A C 1
ATOM 1411 O O . LEU A 1 178 ? 15.842 -4.538 -5.628 1.00 90.19 178 LEU A O 1
ATOM 1415 N N . VAL A 1 179 ? 14.617 -5.482 -7.246 1.00 89.31 179 VAL A N 1
ATOM 1416 C CA . VAL A 1 179 ? 13.322 -5.152 -6.637 1.00 89.31 179 VAL A CA 1
ATOM 1417 C C . VAL A 1 179 ? 13.151 -5.884 -5.308 1.00 89.31 179 VAL A C 1
ATOM 1419 O O . VAL A 1 179 ? 12.749 -5.276 -4.318 1.00 89.31 179 VAL A O 1
ATOM 1422 N N . SER A 1 180 ? 13.541 -7.156 -5.233 1.00 91.25 180 SER A N 1
ATOM 1423 C CA . SER A 1 180 ? 13.545 -7.920 -3.978 1.00 91.25 180 SER A CA 1
ATOM 1424 C C . SER A 1 180 ? 14.408 -7.247 -2.907 1.00 91.25 180 SER A C 1
ATOM 1426 O O . SER A 1 180 ? 13.988 -7.113 -1.757 1.00 91.25 180 SER A O 1
ATOM 1428 N N . LEU A 1 181 ? 15.579 -6.729 -3.284 1.00 90.81 181 LEU A N 1
ATOM 1429 C CA . LEU A 1 181 ? 16.455 -5.999 -2.368 1.00 90.81 181 LEU A CA 1
ATOM 1430 C C . LEU A 1 181 ? 15.777 -4.754 -1.771 1.00 90.81 181 LEU A C 1
ATOM 1432 O O . LEU A 1 181 ? 15.967 -4.475 -0.586 1.00 90.81 181 LEU A O 1
ATOM 1436 N N . THR A 1 182 ? 14.943 -4.041 -2.537 1.00 88.06 182 THR A N 1
ATOM 1437 C CA . THR A 1 182 ? 14.202 -2.882 -2.004 1.00 88.06 182 THR A CA 1
ATOM 1438 C C . THR A 1 182 ? 13.254 -3.270 -0.867 1.00 88.06 182 THR A C 1
ATOM 1440 O O . THR A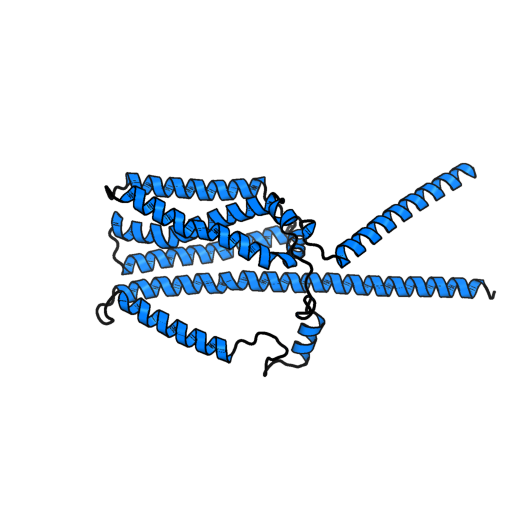 1 182 ? 13.191 -2.565 0.140 1.00 88.06 182 THR A O 1
ATOM 1443 N N . PHE A 1 183 ? 12.605 -4.436 -0.952 1.00 88.75 183 PHE A N 1
ATOM 1444 C CA . PHE A 1 183 ? 11.751 -4.946 0.122 1.00 88.75 183 PHE A CA 1
ATOM 1445 C C . PHE A 1 183 ? 12.544 -5.412 1.340 1.00 88.75 183 PHE A C 1
ATOM 1447 O O . PHE A 1 183 ? 12.098 -5.201 2.465 1.00 88.75 183 PHE A O 1
ATOM 1454 N N . VAL A 1 184 ? 13.736 -5.991 1.157 1.00 90.94 184 VAL A N 1
ATOM 1455 C CA . VAL A 1 184 ? 14.627 -6.312 2.289 1.00 90.94 184 VAL A CA 1
ATOM 1456 C C . VAL A 1 184 ? 14.991 -5.041 3.054 1.00 90.94 184 VAL A C 1
ATOM 1458 O O . VAL A 1 184 ? 14.888 -5.005 4.280 1.00 90.94 184 VAL A O 1
ATOM 1461 N N . ILE A 1 185 ? 15.364 -3.979 2.334 1.00 89.75 185 ILE A N 1
ATOM 1462 C CA . ILE A 1 185 ? 15.659 -2.674 2.936 1.00 89.75 185 ILE A CA 1
ATOM 1463 C C . ILE A 1 185 ? 14.421 -2.137 3.662 1.00 89.75 185 ILE A C 1
ATOM 1465 O O . ILE A 1 185 ? 14.536 -1.688 4.801 1.00 89.75 185 ILE A O 1
ATOM 1469 N N . GLN A 1 186 ? 13.238 -2.235 3.052 1.00 87.06 186 GLN A N 1
ATOM 1470 C CA . GLN A 1 186 ? 11.986 -1.809 3.678 1.00 87.06 186 GLN A CA 1
ATOM 1471 C C . GLN A 1 186 ? 11.698 -2.573 4.977 1.00 87.06 186 GLN A C 1
ATOM 1473 O O . GLN A 1 186 ? 11.377 -1.942 5.977 1.00 87.06 186 GLN A O 1
ATOM 1478 N N . ILE A 1 187 ? 11.891 -3.896 5.010 1.00 88.12 187 ILE A N 1
ATOM 1479 C CA . ILE A 1 1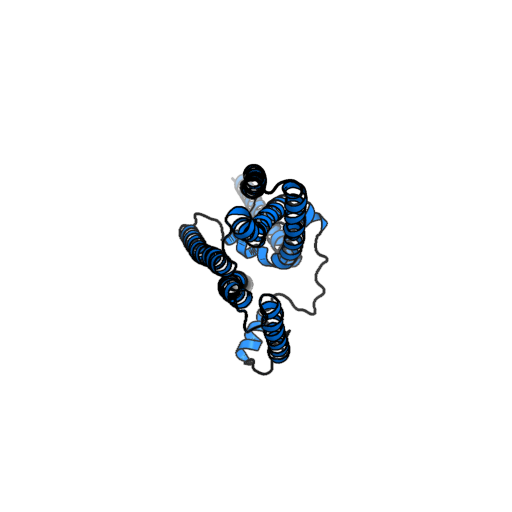87 ? 11.721 -4.714 6.223 1.00 88.12 187 ILE A CA 1
ATOM 1480 C C . ILE A 1 187 ? 12.665 -4.232 7.332 1.00 88.12 187 ILE A C 1
ATOM 1482 O O . ILE A 1 187 ? 12.228 -3.997 8.459 1.00 88.12 187 ILE A O 1
ATOM 1486 N N . ILE A 1 188 ? 13.950 -4.039 7.018 1.00 90.50 188 ILE A N 1
ATOM 1487 C CA . ILE A 1 188 ? 14.953 -3.571 7.989 1.00 90.50 188 ILE A CA 1
ATOM 1488 C C . ILE A 1 188 ? 14.577 -2.185 8.530 1.00 90.50 188 ILE A C 1
ATOM 1490 O O . ILE A 1 188 ? 14.616 -1.958 9.742 1.00 90.50 188 ILE A O 1
ATOM 1494 N N . LEU A 1 189 ? 14.171 -1.267 7.650 1.00 88.88 189 LEU A N 1
ATOM 1495 C CA . LEU A 1 189 ? 13.732 0.070 8.044 1.00 88.88 189 LEU A CA 1
ATOM 1496 C C . LEU A 1 189 ? 12.451 0.026 8.891 1.00 88.88 189 LEU A C 1
ATOM 1498 O O . LEU A 1 189 ? 12.372 0.746 9.885 1.00 88.88 189 LEU A O 1
ATOM 1502 N N . SER A 1 190 ? 11.485 -0.846 8.588 1.00 84.56 190 SER A N 1
ATOM 1503 C CA . SER A 1 190 ? 10.274 -1.038 9.403 1.00 84.56 190 SER A CA 1
ATOM 1504 C C . SER A 1 190 ? 10.606 -1.494 10.828 1.00 84.56 190 SER A C 1
ATOM 1506 O O . SER A 1 190 ? 10.086 -0.930 11.794 1.00 84.56 190 SER A O 1
ATOM 1508 N N . PHE A 1 191 ? 11.539 -2.437 10.997 1.00 86.56 191 PHE A N 1
ATOM 1509 C CA . PHE A 1 191 ? 12.033 -2.805 12.330 1.00 86.56 191 PHE A CA 1
ATOM 1510 C C . PHE A 1 191 ? 12.740 -1.636 13.026 1.00 86.56 191 PHE A C 1
ATOM 1512 O O . PHE A 1 191 ? 12.515 -1.404 14.216 1.00 86.56 191 PHE A O 1
ATOM 1519 N N . GLY A 1 192 ? 13.545 -0.864 12.291 1.00 87.44 192 GLY A N 1
ATOM 1520 C CA . GLY A 1 192 ? 14.212 0.332 12.809 1.00 87.44 192 GLY A CA 1
ATOM 1521 C C . GLY A 1 192 ? 13.225 1.387 13.314 1.00 87.44 192 GLY A C 1
ATOM 1522 O O . GLY A 1 192 ? 13.339 1.851 14.447 1.00 87.44 192 GLY A O 1
ATOM 1523 N N . THR A 1 193 ? 12.210 1.722 12.516 1.00 84.12 193 THR A N 1
ATOM 1524 C CA . THR A 1 193 ? 11.163 2.685 12.903 1.00 84.12 193 THR A CA 1
ATOM 1525 C C . THR A 1 193 ? 10.337 2.186 14.084 1.00 84.12 193 THR A C 1
ATOM 1527 O O . THR A 1 193 ? 10.033 2.970 14.981 1.00 84.12 193 THR A O 1
ATOM 1530 N N . SER A 1 194 ? 10.056 0.883 14.155 1.00 84.00 194 SER A N 1
ATOM 1531 C CA . SER A 1 194 ? 9.370 0.265 15.291 1.00 84.00 194 SER A CA 1
ATOM 1532 C C . SER A 1 194 ? 10.213 0.325 16.563 1.00 84.00 194 SER A C 1
ATOM 1534 O O . SER A 1 194 ? 9.703 0.677 17.625 1.00 84.00 194 SER A O 1
ATOM 1536 N N . PHE A 1 195 ? 11.519 0.058 16.474 1.00 85.75 195 PHE A N 1
ATOM 1537 C CA . PHE A 1 195 ? 12.436 0.196 17.604 1.00 85.75 195 PHE A CA 1
ATOM 1538 C C . PHE A 1 195 ? 12.516 1.644 18.098 1.00 85.75 195 PHE A C 1
ATOM 1540 O O . PHE A 1 195 ? 12.385 1.886 19.299 1.00 85.75 195 PHE A O 1
ATOM 1547 N N . VAL A 1 196 ? 12.679 2.603 17.180 1.00 86.69 196 VAL A N 1
ATOM 1548 C CA . VAL A 1 196 ? 12.719 4.039 17.496 1.00 86.69 196 VAL A CA 1
ATOM 1549 C C . VAL A 1 196 ? 11.397 4.496 18.106 1.00 86.69 196 VAL A C 1
ATOM 1551 O O . VAL A 1 196 ? 11.415 5.160 19.137 1.00 86.69 196 VAL A O 1
ATOM 1554 N N . SER A 1 197 ? 10.256 4.092 17.543 1.00 81.62 197 SER A N 1
ATOM 1555 C CA . SER A 1 197 ? 8.930 4.385 18.098 1.00 81.62 197 SER A CA 1
ATOM 1556 C C . SER A 1 197 ? 8.802 3.850 19.523 1.00 81.62 197 SER A C 1
ATOM 1558 O O . SER A 1 197 ? 8.458 4.587 20.444 1.00 81.62 197 SER A O 1
ATOM 1560 N N . ASN A 1 198 ? 9.180 2.591 19.754 1.00 82.75 198 ASN A N 1
ATOM 1561 C CA . ASN A 1 198 ? 9.090 1.989 21.080 1.00 82.75 198 ASN A CA 1
ATOM 1562 C C . ASN A 1 198 ? 10.054 2.646 22.085 1.00 82.75 198 ASN A C 1
ATOM 1564 O O . ASN A 1 198 ? 9.718 2.804 23.257 1.00 82.75 198 ASN A O 1
ATOM 1568 N N . TRP A 1 199 ? 11.243 3.058 21.637 1.00 83.06 199 TRP A N 1
ATOM 1569 C CA . TRP A 1 199 ? 12.194 3.822 22.445 1.00 83.06 199 TRP A CA 1
ATOM 1570 C C . TRP A 1 199 ? 11.637 5.203 22.821 1.00 83.06 199 TRP A C 1
ATOM 1572 O O . TRP A 1 199 ? 11.613 5.540 24.005 1.00 83.06 199 TRP A O 1
ATOM 1582 N N . LEU A 1 200 ? 11.103 5.954 21.852 1.00 81.69 200 LEU A N 1
ATOM 1583 C CA . LEU A 1 200 ? 10.455 7.252 22.077 1.00 81.69 200 LEU A CA 1
ATOM 1584 C C . LEU A 1 200 ? 9.298 7.146 23.078 1.00 81.69 200 LEU A C 1
ATOM 1586 O O . LEU A 1 200 ? 9.156 7.997 23.959 1.00 81.69 200 LEU A O 1
ATOM 1590 N N . ASN A 1 201 ? 8.519 6.068 22.983 1.00 75.94 201 ASN A N 1
ATOM 1591 C CA . ASN A 1 201 ? 7.387 5.813 23.870 1.00 75.94 201 ASN A CA 1
ATOM 1592 C C . ASN A 1 201 ? 7.839 5.484 25.293 1.00 75.94 201 ASN A C 1
ATOM 1594 O O . ASN A 1 201 ? 7.288 6.024 26.245 1.00 75.94 201 ASN A O 1
ATOM 1598 N N . ARG A 1 202 ? 8.877 4.650 25.462 1.00 77.75 202 ARG A N 1
ATOM 1599 C CA . ARG A 1 202 ? 9.427 4.333 26.794 1.00 77.75 202 ARG A CA 1
ATOM 1600 C C . ARG A 1 202 ? 9.970 5.562 27.518 1.00 77.75 202 ARG A C 1
ATOM 1602 O O . ARG A 1 202 ? 9.924 5.612 28.742 1.00 77.75 202 ARG A O 1
ATOM 1609 N N . HIS A 1 203 ? 10.472 6.540 26.772 1.00 79.38 203 HIS A N 1
ATOM 1610 C CA . HIS A 1 203 ? 10.969 7.796 27.324 1.00 79.38 203 HIS A CA 1
ATOM 1611 C C . HIS A 1 203 ? 9.887 8.887 27.439 1.00 79.38 203 HIS A C 1
ATOM 1613 O O . HIS A 1 203 ? 10.222 10.019 27.778 1.00 79.38 203 HIS A O 1
ATOM 1619 N N . ASN A 1 204 ? 8.605 8.568 27.192 1.00 70.56 204 ASN A N 1
ATOM 1620 C CA . ASN A 1 204 ? 7.470 9.507 27.208 1.00 70.56 204 ASN A CA 1
ATOM 1621 C C . ASN A 1 204 ? 7.692 10.768 26.349 1.00 70.56 204 ASN A C 1
ATOM 1623 O O . ASN A 1 204 ? 7.108 11.819 26.610 1.00 70.56 204 ASN A O 1
ATOM 1627 N N . LEU A 1 205 ? 8.530 10.671 25.311 1.00 67.44 205 LEU A N 1
ATOM 1628 C CA . LEU A 1 205 ? 8.836 11.786 24.407 1.00 67.44 205 LEU A CA 1
ATOM 1629 C C . LEU A 1 205 ? 7.681 12.056 23.432 1.00 67.44 205 LEU A C 1
ATOM 1631 O O . LEU A 1 205 ? 7.574 13.150 22.884 1.00 67.44 205 LEU A O 1
ATOM 1635 N N . VAL A 1 206 ? 6.812 11.062 23.224 1.00 65.75 206 VAL A N 1
ATOM 1636 C CA . VAL A 1 206 ? 5.661 11.116 22.317 1.00 65.75 206 VAL A CA 1
ATOM 1637 C C . VAL A 1 206 ? 4.407 10.684 23.083 1.00 65.75 206 VAL A C 1
ATOM 1639 O O . VAL A 1 206 ? 4.375 9.618 23.692 1.00 65.75 206 VAL A O 1
ATOM 1642 N N . GLY A 1 207 ? 3.359 11.514 23.072 1.00 58.38 207 GLY A N 1
ATOM 1643 C CA . GLY A 1 207 ? 2.108 11.281 23.808 1.00 58.38 207 GLY A CA 1
ATOM 1644 C C . GLY A 1 207 ? 1.184 10.237 23.165 1.00 58.38 207 GLY A C 1
ATOM 1645 O O . GLY A 1 207 ? 0.086 10.577 22.724 1.00 58.38 207 GLY A O 1
ATOM 1646 N N . VAL A 1 208 ? 1.607 8.972 23.103 1.00 58.06 208 VAL A N 1
ATOM 1647 C CA . VAL A 1 208 ? 0.883 7.872 22.420 1.00 58.06 208 VAL A CA 1
ATOM 1648 C C . VAL A 1 208 ? -0.416 7.466 23.125 1.00 58.06 208 VAL A C 1
ATOM 1650 O O . VAL A 1 208 ? -1.332 6.938 22.493 1.00 58.06 208 VAL A O 1
ATOM 1653 N N . ASP A 1 209 ? -0.566 7.803 24.406 1.00 53.69 209 ASP A N 1
ATOM 1654 C CA . ASP A 1 209 ? -1.777 7.513 25.189 1.00 53.69 209 ASP A CA 1
ATOM 1655 C C . ASP A 1 209 ? -3.038 8.209 24.652 1.00 53.69 209 ASP A C 1
ATOM 1657 O O . ASP A 1 209 ? -4.162 7.785 24.939 1.00 53.69 209 ASP A O 1
ATOM 1661 N N . LYS A 1 210 ? -2.871 9.272 23.852 1.00 50.34 210 LYS A N 1
ATOM 1662 C CA . LYS A 1 210 ? -3.972 9.953 23.155 1.00 50.34 210 LYS A CA 1
ATOM 1663 C C . LYS A 1 210 ? -4.351 9.260 21.839 1.00 50.34 210 LYS A C 1
ATOM 1665 O O . LYS A 1 210 ? -5.524 9.272 21.483 1.00 50.34 210 LYS A O 1
ATOM 1670 N N . LEU A 1 211 ? -3.399 8.607 21.167 1.00 51.88 211 LEU A N 1
ATOM 1671 C CA . LEU A 1 211 ? -3.602 7.958 19.866 1.00 51.88 211 LEU A CA 1
ATOM 1672 C C . LEU A 1 211 ? -4.436 6.668 19.990 1.00 51.88 211 LEU A C 1
ATOM 1674 O O . LEU A 1 211 ? -5.320 6.419 19.173 1.00 51.88 211 LEU A O 1
ATOM 1678 N N . ARG A 1 212 ? -4.205 5.885 21.056 1.00 54.28 212 ARG A N 1
ATOM 1679 C CA . ARG A 1 212 ? -4.914 4.616 21.328 1.00 54.28 212 ARG A CA 1
ATOM 1680 C C . ARG A 1 212 ? -6.428 4.785 21.475 1.00 54.28 212 ARG A C 1
ATOM 1682 O O . ARG A 1 212 ? -7.194 3.973 20.990 1.00 54.28 212 ARG A O 1
ATOM 1689 N N . LYS A 1 213 ? -6.873 5.907 22.036 1.00 50.66 213 LYS A N 1
ATOM 1690 C CA . LYS A 1 213 ? -8.297 6.178 22.287 1.00 50.66 213 LYS A CA 1
ATOM 1691 C C . LYS A 1 213 ? -9.098 6.542 21.019 1.00 50.66 213 LYS A C 1
ATOM 1693 O O . LYS A 1 213 ? -10.318 6.670 21.082 1.00 50.66 213 LYS A O 1
ATOM 1698 N N . GLY A 1 214 ? -8.436 6.733 19.871 1.00 54.31 214 GLY A N 1
ATOM 1699 C CA . GLY A 1 214 ? -9.037 7.118 18.584 1.00 54.31 214 GLY A CA 1
ATOM 1700 C C . GLY A 1 214 ? -9.546 5.963 17.708 1.00 54.31 214 GLY A C 1
ATOM 1701 O O . GLY A 1 214 ? -10.020 6.202 16.598 1.00 54.31 214 GLY A O 1
ATOM 1702 N N . ILE A 1 215 ? -9.416 4.710 18.155 1.00 56.09 215 ILE A N 1
ATOM 1703 C CA . ILE A 1 215 ? -9.440 3.548 17.254 1.00 56.09 215 ILE A CA 1
ATOM 1704 C C . ILE A 1 215 ? -10.837 3.215 16.687 1.00 56.09 215 ILE A C 1
ATOM 1706 O O . ILE A 1 215 ? -10.947 2.600 15.626 1.00 56.09 215 ILE A O 1
ATOM 1710 N N . ASN A 1 216 ? -11.921 3.685 17.305 1.00 55.38 216 ASN A N 1
ATOM 1711 C CA . ASN A 1 216 ? -13.287 3.316 16.906 1.00 55.38 216 ASN A CA 1
ATOM 1712 C C . ASN A 1 216 ? -13.708 3.817 15.514 1.00 55.38 216 ASN A C 1
ATOM 1714 O O . ASN A 1 216 ? -14.522 3.171 14.854 1.00 55.38 216 ASN A O 1
ATOM 1718 N N . PHE A 1 217 ? -13.133 4.922 15.038 1.00 59.53 217 PHE A N 1
ATOM 1719 C CA . PHE A 1 217 ? -13.392 5.466 13.699 1.00 59.53 217 PHE A CA 1
ATOM 1720 C C . PHE A 1 217 ? -12.243 5.244 12.709 1.00 59.53 217 PHE A C 1
ATOM 1722 O O . PHE A 1 217 ? -12.378 5.619 11.541 1.00 59.53 217 PHE A O 1
ATOM 1729 N N . LEU A 1 218 ? -11.147 4.598 13.131 1.00 63.69 218 LEU A N 1
ATOM 1730 C CA . LEU A 1 218 ? -10.011 4.324 12.251 1.00 63.69 218 LEU A CA 1
ATOM 1731 C C . LEU A 1 218 ? -10.422 3.485 11.045 1.00 63.69 218 LEU A C 1
ATOM 1733 O O . LEU A 1 218 ? -10.018 3.828 9.952 1.00 63.69 218 LEU A O 1
ATOM 1737 N N . GLY A 1 219 ? -11.279 2.469 11.185 1.00 66.31 219 GLY A N 1
ATOM 1738 C CA . GLY A 1 219 ? -11.694 1.650 10.035 1.00 66.31 219 GLY A CA 1
ATOM 1739 C C . GLY A 1 219 ? -12.365 2.462 8.914 1.00 66.31 219 GLY A C 1
ATOM 1740 O O . GLY A 1 219 ? -11.988 2.352 7.749 1.00 66.31 219 GLY A O 1
ATOM 1741 N N . THR A 1 220 ? -13.319 3.334 9.261 1.00 71.38 220 THR A N 1
ATOM 1742 C CA . THR A 1 220 ? -14.018 4.184 8.278 1.00 71.38 220 THR A CA 1
ATOM 1743 C C . THR A 1 220 ? -13.096 5.257 7.700 1.00 71.38 220 THR A C 1
ATOM 1745 O O . THR A 1 220 ? -13.141 5.523 6.501 1.00 71.38 220 THR A O 1
ATOM 1748 N N . LEU A 1 221 ? -12.252 5.871 8.535 1.00 75.12 221 LEU A N 1
ATOM 1749 C CA . LEU A 1 221 ? -11.304 6.891 8.088 1.00 75.12 221 LEU A CA 1
ATOM 1750 C C . LEU A 1 221 ? -10.213 6.300 7.202 1.00 75.12 221 LEU A C 1
ATOM 1752 O O . LEU A 1 221 ? -9.964 6.861 6.146 1.00 75.12 221 LEU A O 1
ATOM 1756 N N . MET A 1 222 ? -9.645 5.154 7.579 1.00 77.69 222 MET A N 1
ATOM 1757 C CA . MET A 1 222 ? -8.681 4.395 6.781 1.00 77.69 222 MET A CA 1
ATOM 1758 C C . MET A 1 222 ? -9.259 4.069 5.407 1.00 77.69 222 MET A C 1
ATOM 1760 O O . MET A 1 222 ? -8.625 4.353 4.402 1.00 77.69 222 MET A O 1
ATOM 1764 N N . GLY A 1 223 ? -10.497 3.566 5.330 1.00 80.62 223 GLY A N 1
ATOM 1765 C CA . GLY A 1 223 ? -11.140 3.310 4.038 1.00 80.62 223 GLY A CA 1
ATOM 1766 C C . GLY A 1 223 ? -11.201 4.555 3.141 1.00 80.62 223 GLY A C 1
ATOM 1767 O O . GLY A 1 223 ? -10.861 4.491 1.959 1.00 80.62 223 GLY A O 1
ATOM 1768 N N . LEU A 1 224 ? -11.578 5.710 3.699 1.00 83.38 224 LEU A N 1
ATOM 1769 C CA . LEU A 1 224 ? -11.654 6.977 2.960 1.00 83.38 224 LEU A CA 1
ATOM 1770 C C . LEU A 1 224 ? -10.276 7.495 2.543 1.00 83.38 224 LEU A C 1
ATOM 1772 O O . LEU A 1 224 ? -10.084 7.854 1.379 1.00 83.38 224 LEU A O 1
ATOM 1776 N N . THR A 1 225 ? -9.324 7.539 3.476 1.00 84.31 225 THR A N 1
ATOM 1777 C CA . THR A 1 225 ? -7.976 8.053 3.219 1.00 84.31 225 THR A CA 1
ATOM 1778 C C . THR A 1 225 ? -7.231 7.159 2.239 1.00 84.31 225 THR A C 1
ATOM 1780 O O . THR A 1 225 ? -6.605 7.677 1.320 1.00 84.31 225 THR A O 1
ATOM 1783 N N . THR A 1 226 ? -7.358 5.835 2.353 1.00 84.69 226 THR A N 1
ATOM 1784 C CA . THR A 1 226 ? -6.774 4.865 1.418 1.00 84.69 226 THR A CA 1
ATOM 1785 C C . THR A 1 226 ? -7.401 4.959 0.032 1.00 84.69 226 THR A C 1
ATOM 1787 O O . THR A 1 226 ? -6.681 4.913 -0.966 1.00 84.69 226 THR A O 1
ATOM 1790 N N . THR A 1 227 ? -8.720 5.152 -0.068 1.00 88.12 227 THR A N 1
ATOM 1791 C CA . THR A 1 227 ? -9.383 5.347 -1.371 1.00 88.12 227 THR A CA 1
ATOM 1792 C C . THR A 1 227 ? -8.863 6.607 -2.061 1.00 88.12 227 THR A C 1
ATOM 1794 O O . THR A 1 227 ? -8.498 6.568 -3.236 1.00 88.12 227 THR A O 1
ATOM 1797 N N . ALA A 1 228 ? -8.757 7.718 -1.327 1.00 88.44 228 ALA A N 1
ATOM 1798 C CA . ALA A 1 228 ? -8.181 8.952 -1.854 1.00 88.44 228 ALA A CA 1
ATOM 1799 C C . ALA A 1 228 ? -6.696 8.779 -2.224 1.00 88.44 228 ALA A C 1
ATOM 1801 O O . ALA A 1 228 ? -6.273 9.222 -3.291 1.00 88.44 228 ALA A O 1
ATOM 1802 N N . ALA A 1 229 ? -5.916 8.083 -1.394 1.00 87.44 229 ALA A N 1
ATOM 1803 C CA . ALA A 1 229 ? -4.503 7.803 -1.638 1.00 87.44 229 ALA A CA 1
ATOM 1804 C C . ALA A 1 229 ? -4.271 6.912 -2.870 1.00 87.44 229 ALA A C 1
ATOM 1806 O O . ALA A 1 229 ? -3.315 7.126 -3.613 1.00 87.44 229 ALA A O 1
ATOM 1807 N N . SER A 1 230 ? -5.189 5.983 -3.153 1.00 89.12 230 SER A N 1
ATOM 1808 C CA . SER A 1 230 ? -5.127 5.088 -4.318 1.00 89.12 230 SER A CA 1
ATOM 1809 C C . SER A 1 230 ? -5.170 5.836 -5.655 1.00 89.12 230 SER A C 1
ATOM 1811 O O . SER A 1 230 ? -4.715 5.308 -6.668 1.00 89.12 230 SER A O 1
ATOM 1813 N N . SER A 1 231 ? -5.638 7.091 -5.680 1.00 90.94 231 SER A N 1
ATOM 1814 C CA . SER A 1 231 ? -5.562 7.940 -6.878 1.00 90.94 231 SER A CA 1
ATOM 1815 C C . SER A 1 231 ? -4.123 8.154 -7.377 1.00 90.94 231 SER A C 1
ATOM 1817 O O . SER A 1 231 ? -3.916 8.316 -8.582 1.00 90.94 231 SER A O 1
ATOM 1819 N N . ALA A 1 232 ? -3.117 8.062 -6.496 1.00 89.75 232 ALA A N 1
ATOM 1820 C CA . ALA A 1 232 ? -1.702 8.131 -6.866 1.00 89.75 232 ALA A CA 1
ATOM 1821 C C . ALA A 1 232 ? -1.315 7.060 -7.902 1.00 89.75 232 ALA A C 1
ATOM 1823 O O . ALA A 1 232 ? -0.545 7.347 -8.821 1.00 89.75 232 ALA A O 1
ATOM 1824 N N . ALA A 1 233 ? -1.914 5.866 -7.809 1.00 88.19 233 ALA A N 1
ATOM 1825 C CA . ALA A 1 233 ? -1.663 4.757 -8.727 1.00 88.19 233 ALA A CA 1
ATOM 1826 C C . ALA A 1 233 ? -2.150 5.028 -10.159 1.00 88.19 233 ALA A C 1
ATOM 1828 O O . ALA A 1 233 ? -1.649 4.422 -11.099 1.00 88.19 233 ALA A O 1
ATOM 1829 N N . PHE A 1 234 ? -3.089 5.959 -10.342 1.00 90.75 234 PHE A N 1
ATOM 1830 C CA . PHE A 1 234 ? -3.555 6.389 -11.663 1.00 90.75 234 PHE A CA 1
ATOM 1831 C C . PHE A 1 234 ? -2.766 7.594 -12.176 1.00 90.75 234 PHE A C 1
ATOM 1833 O O . PHE A 1 234 ? -2.411 7.655 -13.351 1.00 90.75 234 PHE A O 1
ATOM 1840 N N . ILE A 1 235 ? -2.471 8.555 -11.299 1.00 91.94 235 ILE A N 1
ATOM 1841 C CA . ILE A 1 235 ? -1.784 9.796 -11.675 1.00 91.94 235 ILE A CA 1
ATOM 1842 C C . ILE A 1 235 ? -0.351 9.510 -12.134 1.00 91.94 235 ILE A C 1
ATOM 1844 O O . ILE A 1 235 ? 0.094 10.069 -13.137 1.00 91.94 235 ILE A O 1
ATOM 1848 N N . LEU A 1 236 ? 0.369 8.631 -11.433 1.00 89.75 236 LEU A N 1
ATOM 1849 C CA . LEU A 1 236 ? 1.780 8.385 -11.711 1.00 89.75 236 LEU A CA 1
ATOM 1850 C C . LEU A 1 236 ? 2.021 7.756 -13.104 1.00 89.75 236 LEU A C 1
ATOM 1852 O O . LEU A 1 236 ? 2.821 8.320 -13.855 1.00 89.75 236 LEU A O 1
ATOM 1856 N N . PRO A 1 237 ? 1.306 6.692 -13.532 1.00 88.94 237 PRO A N 1
ATOM 1857 C CA . PRO A 1 237 ? 1.401 6.184 -14.904 1.00 88.94 237 PRO A CA 1
ATOM 1858 C C . PRO A 1 237 ? 0.973 7.193 -15.977 1.00 88.94 237 PRO A C 1
ATOM 1860 O O . PRO A 1 237 ? 1.537 7.190 -17.068 1.00 88.94 237 PRO A O 1
ATOM 1863 N N . LEU A 1 238 ? 0.014 8.084 -15.691 1.00 90.38 238 LEU A N 1
ATOM 1864 C CA . LEU A 1 238 ? -0.387 9.139 -16.633 1.00 90.38 238 LEU A CA 1
ATOM 1865 C C . LEU A 1 238 ? 0.719 10.179 -16.838 1.00 90.38 238 LEU A C 1
ATOM 1867 O O . LEU A 1 238 ? 0.948 10.627 -17.962 1.00 90.38 238 LEU A O 1
ATOM 1871 N N . ILE A 1 239 ? 1.410 10.561 -15.763 1.00 89.75 239 ILE A N 1
ATOM 1872 C CA . ILE A 1 239 ? 2.576 11.448 -15.836 1.00 89.75 239 ILE A CA 1
ATOM 1873 C C . ILE A 1 239 ? 3.702 10.762 -16.603 1.00 89.75 239 ILE A C 1
ATOM 1875 O O . ILE A 1 239 ? 4.262 11.365 -17.516 1.00 89.75 239 ILE A O 1
ATOM 1879 N N . TYR A 1 240 ? 3.986 9.500 -16.273 1.00 87.12 240 TYR A N 1
ATOM 1880 C CA . TYR A 1 240 ? 4.972 8.685 -16.976 1.00 87.12 240 TYR A CA 1
ATOM 1881 C C . TYR A 1 240 ? 4.677 8.627 -18.480 1.00 87.12 240 TYR A C 1
ATOM 1883 O O . TYR A 1 240 ? 5.516 9.016 -19.289 1.00 87.12 240 TYR A O 1
ATOM 1891 N N . GLY A 1 241 ? 3.457 8.233 -18.856 1.00 86.69 241 GLY A N 1
ATOM 1892 C CA . GLY A 1 241 ? 3.049 8.085 -20.252 1.00 86.69 241 GLY A CA 1
ATOM 1893 C C . GLY A 1 241 ? 3.148 9.380 -21.057 1.00 86.69 241 GLY A C 1
ATOM 1894 O O . GLY A 1 2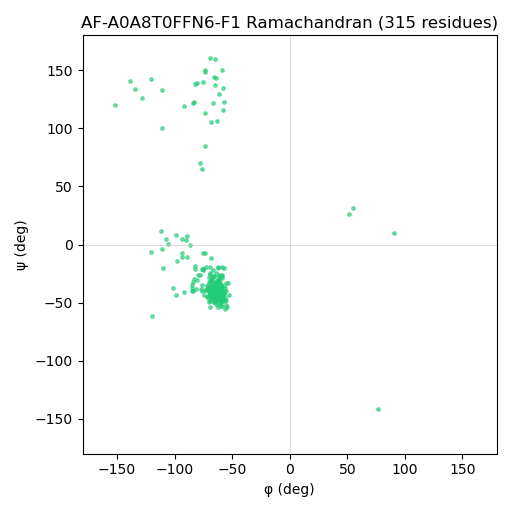41 ? 3.523 9.335 -22.222 1.00 86.69 241 GLY A O 1
ATOM 1895 N N . LYS A 1 242 ? 2.876 10.538 -20.441 1.00 87.38 242 LYS A N 1
ATOM 1896 C CA . LYS A 1 242 ? 3.020 11.845 -21.103 1.00 87.38 242 LYS A CA 1
ATOM 1897 C C . LYS A 1 242 ? 4.464 12.316 -21.217 1.00 87.38 242 LYS A C 1
ATOM 1899 O O . LYS A 1 242 ? 4.810 12.954 -22.201 1.00 87.38 242 LYS A O 1
ATOM 1904 N N . LEU A 1 243 ? 5.284 12.074 -20.196 1.00 84.44 243 LEU A N 1
ATOM 1905 C CA . LEU A 1 243 ? 6.640 12.617 -20.152 1.00 84.44 243 LEU A CA 1
ATOM 1906 C C . LEU A 1 243 ? 7.622 11.844 -21.026 1.00 84.44 243 LEU A C 1
ATOM 1908 O O . LEU A 1 243 ? 8.595 12.448 -21.449 1.00 84.44 243 LEU A O 1
ATOM 1912 N N . ILE A 1 244 ? 7.364 10.559 -21.282 1.00 79.56 244 ILE A N 1
ATOM 1913 C CA . ILE A 1 244 ? 8.314 9.627 -21.907 1.00 79.56 244 ILE A CA 1
ATOM 1914 C C . ILE A 1 244 ? 7.912 9.200 -23.335 1.00 79.56 244 ILE A C 1
ATOM 1916 O O . ILE A 1 244 ? 8.666 8.511 -24.020 1.00 79.56 244 ILE A O 1
ATOM 1920 N N . GLN A 1 245 ? 6.746 9.633 -23.826 1.00 69.81 245 GLN A N 1
ATOM 1921 C CA . GLN A 1 245 ? 6.202 9.208 -25.123 1.00 69.81 245 GLN A CA 1
ATOM 1922 C C . GLN A 1 245 ? 7.084 9.547 -26.338 1.00 69.81 245 GLN A C 1
ATOM 1924 O O . GLN A 1 245 ? 7.016 8.835 -27.336 1.00 69.81 245 GLN A O 1
ATOM 1929 N N . GLU A 1 246 ? 7.893 10.608 -26.264 1.00 66.25 246 GLU A N 1
ATOM 1930 C CA . GLU A 1 246 ? 8.644 11.115 -27.421 1.00 66.25 246 GLU A CA 1
ATOM 1931 C C . GLU A 1 246 ? 10.127 10.706 -27.423 1.00 66.25 246 GLU A C 1
ATOM 1933 O O . GLU A 1 246 ? 10.653 10.374 -28.481 1.00 66.25 246 GLU A O 1
ATOM 1938 N N . GLU A 1 247 ? 10.801 10.652 -26.265 1.00 72.94 247 GLU A N 1
ATOM 1939 C CA . GLU A 1 247 ? 12.227 10.291 -26.180 1.00 72.94 247 GLU A CA 1
ATOM 1940 C C . GLU A 1 247 ? 12.582 9.640 -24.840 1.00 72.94 247 GLU A C 1
ATOM 1942 O O . GLU A 1 247 ? 12.513 10.267 -23.796 1.00 72.94 247 GLU A O 1
ATOM 1947 N N . GLN A 1 248 ? 13.082 8.408 -24.840 1.00 75.06 248 GLN A N 1
ATOM 1948 C CA . GLN A 1 248 ? 13.602 7.765 -23.630 1.00 75.06 248 GLN A CA 1
ATOM 1949 C C . GLN A 1 248 ? 14.967 8.384 -23.256 1.00 75.06 248 GLN A C 1
ATOM 1951 O O . GLN A 1 248 ? 16.016 7.863 -23.622 1.00 75.06 248 GLN A O 1
ATOM 1956 N N . SER A 1 249 ? 14.962 9.510 -22.531 1.00 86.00 249 SER A N 1
ATOM 1957 C CA . SER A 1 249 ? 16.172 10.241 -22.112 1.00 86.00 249 SER A CA 1
ATOM 1958 C C . SER A 1 249 ? 16.291 10.375 -20.593 1.00 86.00 249 SER A C 1
ATOM 1960 O O . SER A 1 249 ? 15.311 10.654 -19.897 1.00 86.00 249 SER A O 1
ATOM 1962 N N . LEU A 1 250 ? 17.518 10.276 -20.066 1.00 87.06 250 LEU A N 1
ATOM 1963 C CA . LEU A 1 250 ? 17.825 10.468 -18.640 1.00 87.06 250 LEU A CA 1
ATOM 1964 C C . LEU A 1 250 ? 17.312 11.812 -18.096 1.00 87.06 250 LEU A C 1
ATOM 1966 O O . LEU A 1 250 ? 16.878 11.895 -16.948 1.00 87.06 250 LEU A O 1
ATOM 1970 N N . ALA A 1 251 ? 17.305 12.865 -18.919 1.00 88.25 251 ALA A N 1
ATOM 1971 C CA . ALA A 1 251 ? 16.808 14.176 -18.507 1.00 88.25 251 ALA A CA 1
ATOM 1972 C C . ALA A 1 251 ? 15.306 14.160 -18.176 1.00 88.25 251 ALA A C 1
ATOM 1974 O O . ALA A 1 251 ? 14.866 14.872 -17.274 1.00 88.25 251 ALA A O 1
ATOM 1975 N N . GLN A 1 252 ? 14.514 13.349 -18.881 1.00 88.44 252 GLN A N 1
ATOM 1976 C CA . GLN A 1 252 ? 13.083 13.203 -18.612 1.00 88.44 252 GLN A CA 1
ATOM 1977 C C . GLN A 1 252 ? 12.830 12.342 -17.375 1.00 88.44 252 GLN A C 1
ATOM 1979 O O . GLN A 1 252 ? 12.004 12.701 -16.536 1.00 88.44 252 GLN A O 1
ATOM 1984 N N . TRP A 1 253 ? 13.602 11.269 -17.204 1.00 89.69 253 TRP A N 1
ATOM 1985 C CA . TRP A 1 253 ? 13.552 10.446 -15.998 1.00 89.69 253 TRP A CA 1
ATOM 1986 C C . TRP A 1 253 ? 13.875 11.250 -14.743 1.00 89.69 253 TRP A C 1
ATOM 1988 O O . TRP A 1 253 ? 13.115 11.201 -13.777 1.00 89.69 253 TRP A O 1
ATOM 1998 N N . ASN A 1 254 ? 14.909 12.093 -14.784 1.00 90.81 254 ASN A N 1
ATOM 1999 C CA . ASN A 1 254 ? 15.229 12.997 -13.679 1.00 90.81 254 ASN A CA 1
ATOM 2000 C C . ASN A 1 254 ? 14.035 13.888 -13.298 1.00 90.81 254 ASN A C 1
ATOM 2002 O O . ASN A 1 254 ? 13.766 14.067 -12.112 1.00 90.81 254 ASN A O 1
ATOM 2006 N N . LYS A 1 255 ? 13.261 14.394 -14.273 1.00 91.25 255 LYS A N 1
ATOM 2007 C CA . LYS A 1 255 ? 12.041 15.175 -13.987 1.00 91.25 255 LYS A CA 1
ATOM 2008 C C . LYS A 1 255 ? 11.005 14.351 -13.215 1.00 91.25 255 LYS A C 1
ATOM 2010 O O . LYS A 1 255 ? 10.437 14.864 -12.255 1.00 91.25 255 LYS A O 1
ATOM 2015 N N . ILE A 1 256 ? 10.785 13.088 -13.584 1.00 91.81 256 ILE A N 1
ATOM 2016 C CA . ILE A 1 256 ? 9.837 12.188 -12.896 1.00 91.81 256 ILE A CA 1
ATOM 2017 C C . ILE A 1 256 ? 10.263 11.945 -11.443 1.00 91.81 256 ILE A C 1
ATOM 2019 O O . ILE A 1 256 ? 9.436 12.043 -10.529 1.00 91.81 256 ILE A O 1
ATOM 2023 N N . TYR A 1 257 ? 11.554 11.692 -11.218 1.00 92.44 257 TYR A N 1
ATOM 2024 C CA . TYR A 1 257 ? 12.104 11.519 -9.873 1.00 92.44 257 TYR A CA 1
ATOM 2025 C C . TYR A 1 257 ? 11.967 12.797 -9.033 1.00 92.44 257 TYR A C 1
ATOM 2027 O O . TYR A 1 257 ? 11.509 12.723 -7.893 1.00 92.44 257 TYR A O 1
ATOM 2035 N N . PHE A 1 258 ? 12.270 13.977 -9.588 1.00 94.62 258 PHE A N 1
ATOM 2036 C CA . PHE A 1 258 ? 12.113 15.246 -8.866 1.00 94.62 258 PHE A CA 1
ATOM 2037 C C . PHE A 1 258 ? 10.656 15.560 -8.515 1.00 94.62 258 PHE A C 1
ATOM 2039 O O . PHE A 1 258 ? 10.385 15.977 -7.388 1.00 94.62 258 PHE A O 1
ATOM 2046 N N . ILE A 1 259 ? 9.714 15.323 -9.435 1.00 93.31 259 ILE A N 1
ATOM 2047 C CA . ILE A 1 259 ? 8.276 15.474 -9.159 1.00 93.31 259 ILE A CA 1
ATOM 2048 C C . ILE A 1 259 ? 7.870 14.553 -8.006 1.00 93.31 259 ILE A C 1
ATOM 2050 O O . ILE A 1 259 ? 7.196 14.988 -7.074 1.00 93.31 259 ILE A O 1
ATOM 2054 N N . SER A 1 260 ? 8.323 13.300 -8.029 1.00 93.44 260 SER A N 1
ATOM 2055 C CA . SER A 1 260 ? 7.988 12.324 -6.991 1.00 93.44 260 SER A CA 1
ATOM 2056 C C . SER A 1 260 ? 8.553 12.707 -5.626 1.00 93.44 260 SER A C 1
ATOM 2058 O O . SER A 1 260 ? 7.828 12.664 -4.635 1.00 93.44 260 SER A O 1
ATOM 2060 N N . ILE A 1 261 ? 9.809 13.162 -5.569 1.00 94.56 261 ILE A N 1
ATOM 2061 C CA . ILE A 1 261 ? 10.415 13.674 -4.332 1.00 94.56 261 ILE A CA 1
ATOM 2062 C C . ILE A 1 261 ? 9.615 14.868 -3.801 1.00 94.56 261 ILE A C 1
ATOM 2064 O O . ILE A 1 261 ? 9.318 14.916 -2.610 1.00 94.56 261 ILE A O 1
ATOM 2068 N N . ALA A 1 262 ? 9.211 15.805 -4.663 1.00 95.31 262 ALA A N 1
ATOM 2069 C CA . ALA A 1 262 ? 8.427 16.967 -4.250 1.00 95.31 262 ALA A CA 1
ATOM 2070 C C . ALA A 1 262 ? 7.057 16.577 -3.661 1.00 95.31 262 ALA A C 1
ATOM 2072 O O . ALA A 1 262 ? 6.658 17.114 -2.625 1.00 95.31 262 ALA A O 1
ATOM 2073 N N . VAL A 1 263 ? 6.355 15.615 -4.270 1.00 93.94 263 VAL A N 1
ATOM 2074 C CA . VAL A 1 263 ? 5.066 15.101 -3.767 1.00 93.94 263 VAL A CA 1
ATOM 2075 C C . VAL A 1 263 ? 5.235 14.415 -2.408 1.00 93.94 263 VAL A C 1
ATOM 2077 O O . VAL A 1 263 ? 4.483 14.691 -1.476 1.00 93.94 263 VAL A O 1
ATOM 2080 N N . ILE A 1 264 ? 6.253 13.569 -2.253 1.00 93.00 264 ILE A N 1
ATOM 2081 C CA . ILE A 1 264 ? 6.501 12.850 -0.995 1.00 93.00 264 ILE A CA 1
ATOM 2082 C C . ILE A 1 264 ? 6.897 13.828 0.122 1.00 93.00 264 ILE A C 1
ATOM 2084 O O . ILE A 1 264 ? 6.352 13.774 1.226 1.00 93.00 264 ILE A O 1
ATOM 2088 N N . MET A 1 265 ? 7.808 14.761 -0.169 1.00 94.50 265 MET A N 1
ATOM 2089 C CA . MET A 1 265 ? 8.285 15.747 0.804 1.00 94.50 265 MET A CA 1
ATOM 2090 C C . MET A 1 265 ? 7.183 16.708 1.238 1.00 94.50 265 MET A C 1
ATOM 2092 O O . MET A 1 265 ? 7.047 16.980 2.429 1.00 94.50 265 MET A O 1
ATOM 2096 N N . SER A 1 266 ? 6.367 17.200 0.303 1.00 94.75 266 SER A N 1
ATOM 2097 C CA . SER A 1 266 ? 5.216 18.041 0.651 1.00 94.75 266 SER A CA 1
ATOM 2098 C C . SER A 1 266 ? 4.200 17.282 1.508 1.00 94.75 266 SER A C 1
ATOM 2100 O O . SER A 1 266 ? 3.670 17.863 2.454 1.00 94.75 266 SER A O 1
ATOM 2102 N N . GLY A 1 267 ? 3.998 15.983 1.255 1.00 91.25 267 GLY A N 1
ATOM 2103 C CA . GLY A 1 267 ? 3.199 15.090 2.100 1.00 91.25 267 GLY A CA 1
ATOM 2104 C C . GLY A 1 267 ? 3.671 15.076 3.550 1.00 91.25 267 GLY A C 1
ATOM 2105 O O . GLY A 1 267 ? 2.892 15.347 4.467 1.00 91.25 267 GLY A O 1
ATOM 2106 N N . GLY A 1 268 ? 4.968 14.835 3.748 1.00 89.00 268 GLY A N 1
ATOM 2107 C CA . GLY A 1 268 ? 5.593 14.843 5.070 1.00 89.00 268 GLY A CA 1
ATOM 2108 C C . GLY A 1 268 ? 5.524 16.209 5.757 1.00 89.00 268 GLY A C 1
ATOM 2109 O O . GLY A 1 268 ? 5.173 16.288 6.930 1.00 89.00 268 GLY A O 1
ATOM 2110 N N . ILE A 1 269 ? 5.789 17.297 5.029 1.00 93.12 269 ILE A N 1
ATOM 2111 C CA . ILE A 1 269 ? 5.738 18.663 5.577 1.00 93.12 269 ILE A CA 1
ATOM 2112 C C . ILE A 1 269 ? 4.318 19.018 6.028 1.00 93.12 269 ILE A C 1
ATOM 2114 O O . ILE A 1 269 ? 4.134 19.504 7.143 1.00 93.12 269 ILE A O 1
ATOM 2118 N N . ILE A 1 270 ? 3.305 18.746 5.202 1.00 92.06 270 ILE A N 1
ATOM 2119 C CA . ILE A 1 270 ? 1.901 19.009 5.545 1.00 92.06 270 ILE A CA 1
ATOM 2120 C C . ILE A 1 270 ? 1.490 18.202 6.779 1.00 92.06 270 ILE A C 1
ATOM 2122 O O . ILE A 1 270 ? 0.829 18.740 7.668 1.00 92.06 270 ILE A O 1
ATOM 2126 N N . PHE A 1 271 ? 1.925 16.945 6.881 1.00 88.44 271 PHE A N 1
ATOM 2127 C CA . PHE A 1 271 ? 1.668 16.127 8.062 1.00 88.44 271 PHE A CA 1
ATOM 2128 C C . PHE A 1 271 ? 2.365 16.663 9.316 1.00 88.44 271 PHE A C 1
ATOM 2130 O O . PHE A 1 271 ? 1.746 16.723 10.371 1.00 88.44 271 PHE A O 1
ATOM 2137 N N . CYS A 1 272 ? 3.616 17.111 9.219 1.00 87.75 272 CYS A N 1
ATOM 2138 C CA . CYS A 1 272 ? 4.330 17.695 10.356 1.00 87.75 272 CYS A CA 1
ATOM 2139 C C . CYS A 1 272 ? 3.703 19.011 10.841 1.00 87.75 272 CYS A C 1
ATOM 2141 O O . CYS A 1 272 ? 3.734 19.292 12.036 1.00 87.75 272 CYS A O 1
ATOM 2143 N N . LEU A 1 273 ? 3.144 19.819 9.934 1.00 89.62 273 LEU A N 1
ATOM 2144 C CA . LEU A 1 273 ? 2.539 21.112 10.273 1.00 89.62 273 LEU A CA 1
ATOM 2145 C C . LEU A 1 273 ? 1.113 20.987 10.823 1.00 89.62 273 LEU A C 1
ATOM 2147 O O . LEU A 1 273 ? 0.732 21.740 11.716 1.00 89.62 273 LEU A O 1
ATOM 2151 N N . PHE A 1 274 ? 0.314 20.071 10.273 1.00 87.31 274 PHE A N 1
ATOM 2152 C CA . PHE A 1 274 ? -1.131 20.000 10.526 1.00 87.31 274 PHE A CA 1
ATOM 2153 C C . PHE A 1 274 ? -1.597 18.670 11.132 1.00 87.31 274 PHE A C 1
ATOM 2155 O O . PHE A 1 274 ? -2.773 18.525 11.480 1.00 87.31 274 PHE A O 1
ATOM 2162 N N . GLY A 1 275 ? -0.701 17.691 11.248 1.00 79.00 275 GLY A N 1
ATOM 2163 C CA . GLY A 1 275 ? -0.969 16.418 11.899 1.00 79.00 275 GLY A CA 1
ATOM 2164 C C . GLY A 1 275 ? -1.234 16.616 13.386 1.00 79.00 275 GLY A C 1
ATOM 2165 O O . GLY A 1 275 ? -0.556 17.379 14.070 1.00 79.00 275 GLY A O 1
ATOM 2166 N N . SER A 1 276 ? -2.241 15.916 13.899 1.00 74.00 276 SER A N 1
ATOM 2167 C CA . SER A 1 276 ? -2.559 15.913 15.323 1.00 74.00 276 SER A CA 1
ATOM 2168 C C . SER A 1 276 ? -2.801 14.490 15.796 1.00 74.00 276 SER A C 1
ATOM 2170 O O . SER A 1 276 ? -3.528 13.730 15.159 1.00 74.00 276 SER A O 1
ATOM 2172 N N . ALA A 1 277 ? -2.191 14.154 16.932 1.00 65.75 277 ALA A N 1
ATOM 2173 C CA . ALA A 1 277 ? -2.381 12.888 17.635 1.00 65.75 277 ALA A CA 1
ATOM 2174 C C . ALA A 1 277 ? -3.523 12.952 18.668 1.00 65.75 277 ALA A C 1
ATOM 2176 O O . ALA A 1 277 ? -3.735 12.004 19.425 1.00 65.75 277 ALA A O 1
ATOM 2177 N N . GLU A 1 278 ? -4.239 14.077 18.751 1.00 66.88 278 GLU A N 1
ATOM 2178 C CA . GLU A 1 278 ? -5.350 14.227 19.683 1.00 66.88 278 GLU A CA 1
ATOM 2179 C C . GLU A 1 278 ? -6.640 13.621 19.130 1.00 66.88 278 GLU A C 1
ATOM 2181 O O . GLU A 1 278 ? -7.002 13.803 17.962 1.00 66.88 278 GLU A O 1
ATOM 2186 N N . ILE A 1 279 ? -7.358 12.926 20.015 1.00 66.94 279 ILE A N 1
ATOM 2187 C CA . ILE A 1 279 ? -8.668 12.344 19.732 1.00 66.94 279 ILE A CA 1
ATOM 2188 C C . ILE A 1 279 ? -9.605 13.459 19.283 1.00 66.94 279 ILE A C 1
ATOM 2190 O O . ILE A 1 279 ? -9.842 14.425 20.013 1.00 66.94 279 ILE A O 1
ATOM 2194 N N . GLN A 1 280 ? -10.172 13.307 18.094 1.00 70.44 280 GLN A N 1
ATOM 2195 C CA . GLN A 1 280 ? -11.093 14.298 17.570 1.00 70.44 280 GLN A CA 1
ATOM 2196 C C . GLN A 1 280 ? -12.454 14.222 18.290 1.00 70.44 280 GLN A C 1
ATOM 2198 O O . GLN A 1 280 ? -12.886 13.134 18.679 1.00 70.44 280 GLN A O 1
ATOM 2203 N N . PRO A 1 281 ? -13.176 15.347 18.456 1.00 66.25 281 PRO A N 1
ATOM 2204 C CA . PRO A 1 281 ? -14.415 15.400 19.245 1.00 66.25 281 PRO A CA 1
ATOM 2205 C C . PRO A 1 281 ? -15.522 14.456 18.758 1.00 66.25 281 PRO A C 1
ATOM 2207 O O . PRO A 1 281 ? -16.340 13.989 19.551 1.00 66.25 281 PRO A O 1
ATOM 2210 N N . TRP A 1 282 ? -15.531 14.158 17.458 1.00 70.06 282 TRP A N 1
ATOM 2211 C CA . TRP A 1 282 ? -16.488 13.254 16.824 1.00 70.06 282 TRP A CA 1
ATOM 2212 C C . TRP A 1 282 ? -16.247 11.768 17.147 1.00 70.06 282 TRP A C 1
ATOM 2214 O O . TRP A 1 282 ? -17.066 10.936 16.773 1.00 70.06 282 TRP A O 1
ATOM 2224 N N . ASN A 1 283 ? -15.144 11.412 17.821 1.00 66.56 283 ASN A N 1
ATOM 2225 C CA . ASN A 1 283 ? -14.776 10.018 18.102 1.00 66.56 283 ASN A CA 1
ATOM 2226 C C . ASN A 1 283 ? -15.489 9.420 19.331 1.00 66.56 283 ASN A C 1
ATOM 2228 O O . ASN A 1 283 ? -15.535 8.202 19.482 1.00 66.56 283 ASN A O 1
ATOM 2232 N N . TYR A 1 284 ? -16.037 10.250 20.223 1.00 63.78 284 TYR A N 1
ATOM 2233 C CA . TYR A 1 284 ? -16.741 9.780 21.420 1.00 63.78 284 TYR A CA 1
ATOM 2234 C C . TYR A 1 284 ? -18.130 9.230 21.077 1.00 63.78 284 TYR A C 1
ATOM 2236 O O . TYR A 1 284 ? -18.860 9.831 20.286 1.00 63.78 284 TYR A O 1
ATOM 2244 N N . THR A 1 285 ? -18.537 8.131 21.719 1.00 61.69 285 THR A N 1
ATOM 2245 C CA . THR A 1 285 ? -19.926 7.663 21.623 1.00 61.69 285 THR A CA 1
ATOM 2246 C C . THR A 1 285 ? -20.869 8.625 22.356 1.00 61.69 285 THR A C 1
ATOM 2248 O O . THR A 1 285 ? -20.456 9.395 23.225 1.00 61.69 285 THR A O 1
ATOM 2251 N N . SER A 1 286 ? -22.167 8.588 22.044 1.00 55.38 286 SER A N 1
ATOM 2252 C CA . SER A 1 286 ? -23.166 9.422 22.732 1.00 55.38 286 SER A CA 1
ATOM 2253 C C . SER A 1 286 ? -23.220 9.177 24.248 1.00 55.38 286 SER A C 1
ATOM 2255 O O . SER A 1 286 ? -23.587 10.080 24.998 1.00 55.38 286 SER A O 1
ATOM 2257 N N . GLU A 1 287 ? -22.856 7.975 24.707 1.00 52.59 287 GLU A N 1
ATOM 2258 C CA . GLU A 1 287 ? -22.751 7.644 26.133 1.00 52.59 287 GLU A CA 1
ATOM 2259 C C . GLU A 1 287 ? -21.492 8.263 26.762 1.00 52.59 287 GLU A C 1
ATOM 2261 O O . GLU A 1 287 ? -21.605 8.911 27.804 1.00 52.59 287 GLU A O 1
ATOM 2266 N N . ASP A 1 288 ? -20.334 8.195 26.093 1.00 58.16 288 ASP A N 1
ATOM 2267 C CA . ASP A 1 288 ? -19.093 8.848 26.549 1.00 58.16 288 ASP A CA 1
ATOM 2268 C C . ASP A 1 288 ? -19.240 10.371 26.630 1.00 58.16 288 ASP A C 1
ATOM 2270 O O . ASP A 1 288 ? -18.757 11.011 27.567 1.00 58.16 288 ASP A O 1
ATOM 2274 N N . GLN A 1 289 ? -19.943 10.970 25.664 1.00 55.19 289 GLN A N 1
ATOM 2275 C CA . GLN A 1 289 ? -20.234 12.404 25.667 1.00 55.19 289 GLN A CA 1
ATOM 2276 C C . GLN A 1 289 ? -21.141 12.795 26.840 1.00 55.19 289 GLN A C 1
ATOM 2278 O O . GLN A 1 289 ? -20.867 13.793 27.508 1.00 55.19 289 GLN A O 1
ATOM 2283 N N . ARG A 1 290 ? -22.180 12.002 27.148 1.00 49.66 290 ARG A N 1
ATOM 2284 C CA . ARG A 1 290 ? -23.039 12.231 28.326 1.00 49.66 290 ARG A CA 1
ATOM 2285 C C . ARG A 1 290 ? -22.260 12.091 29.631 1.00 49.66 290 ARG A C 1
ATOM 2287 O O . ARG A 1 290 ? -22.392 12.950 30.495 1.00 49.66 290 ARG A O 1
ATOM 2294 N N . ARG A 1 291 ? -21.413 11.064 29.758 1.00 52.81 291 ARG A N 1
ATOM 2295 C CA . ARG A 1 291 ? -20.600 10.816 30.961 1.00 52.81 291 ARG A CA 1
ATOM 2296 C C . ARG A 1 291 ? -19.579 11.931 31.196 1.00 52.81 291 ARG A C 1
ATOM 2298 O O . ARG A 1 291 ? -19.463 12.439 32.310 1.00 52.81 291 ARG A O 1
ATOM 2305 N N . ASN A 1 292 ? -18.912 12.387 30.134 1.00 54.00 292 ASN A N 1
ATOM 2306 C CA . ASN A 1 292 ? -17.991 13.523 30.190 1.00 54.00 292 ASN A CA 1
ATOM 2307 C C . ASN A 1 292 ? -18.697 14.840 30.526 1.00 54.00 292 ASN A C 1
ATOM 2309 O O . ASN A 1 292 ? -18.149 15.642 31.281 1.00 54.00 292 ASN A O 1
ATOM 2313 N N . ASN A 1 293 ? -19.900 15.070 29.996 1.00 50.38 293 ASN A N 1
ATOM 2314 C CA . ASN A 1 293 ? -20.676 16.267 30.315 1.00 50.38 293 ASN A CA 1
ATOM 2315 C C . ASN A 1 293 ? -21.170 16.243 31.771 1.00 50.38 293 ASN A C 1
ATOM 2317 O O . ASN A 1 293 ? -20.938 17.216 32.478 1.00 50.38 293 ASN A O 1
ATOM 2321 N N . CYS A 1 294 ? -21.698 15.118 32.269 1.00 42.97 294 CYS A N 1
ATOM 2322 C CA . CYS A 1 294 ? -22.047 14.958 33.689 1.00 42.97 294 CYS A CA 1
ATOM 2323 C C . CYS A 1 294 ? -20.843 15.153 34.621 1.00 42.97 294 CYS A C 1
ATOM 2325 O O . CYS A 1 294 ? -20.972 15.801 35.655 1.00 42.97 294 CYS A O 1
ATOM 2327 N N . SER A 1 295 ? -19.661 14.638 34.264 1.00 53.34 295 SER A N 1
ATOM 2328 C CA . SER A 1 295 ? -18.446 14.828 35.069 1.00 53.34 295 SER A CA 1
ATOM 2329 C C . SER A 1 295 ? -17.963 16.286 35.064 1.00 53.34 295 SER A C 1
ATOM 2331 O O . SER A 1 295 ? -17.506 16.795 36.088 1.00 53.34 295 SER A O 1
ATOM 2333 N N . LYS A 1 296 ? -18.095 16.992 33.933 1.00 50.38 296 LYS A N 1
ATOM 2334 C CA . LYS A 1 296 ? -17.801 18.432 33.840 1.00 50.38 296 LYS A CA 1
ATOM 2335 C C . LYS A 1 296 ? -18.791 19.270 34.644 1.00 50.38 296 LYS A C 1
ATOM 2337 O O . LYS A 1 296 ? -18.358 20.195 35.326 1.00 50.38 296 LYS A O 1
ATOM 2342 N N . ASP A 1 297 ? -20.076 18.937 34.590 1.00 44.88 297 ASP A N 1
ATOM 2343 C CA . ASP A 1 297 ? -21.118 19.619 35.357 1.00 44.88 297 ASP A CA 1
ATOM 2344 C C . ASP A 1 297 ? -20.965 19.361 36.861 1.00 44.88 297 ASP A C 1
ATOM 2346 O O . ASP A 1 297 ? -21.086 20.301 37.641 1.00 44.88 297 ASP A O 1
ATOM 2350 N N . GLY A 1 298 ? -20.584 18.143 37.265 1.00 48.03 298 GLY A N 1
ATOM 2351 C CA . GLY A 1 298 ? -20.217 17.806 38.646 1.00 48.03 298 GLY A CA 1
ATOM 2352 C C . GLY A 1 298 ? -19.026 18.624 39.148 1.00 48.03 298 GLY A C 1
ATOM 2353 O O . GLY A 1 298 ? -19.164 19.362 40.113 1.00 48.03 298 GLY A O 1
ATOM 2354 N N . LYS A 1 299 ? -17.899 18.633 38.419 1.00 48.66 299 LYS A N 1
ATOM 2355 C CA . LYS A 1 299 ? -16.722 19.452 38.784 1.00 48.66 299 LYS A CA 1
ATOM 2356 C C . LYS A 1 299 ? -17.014 20.950 38.822 1.00 48.66 299 LYS A C 1
ATOM 2358 O O . LYS A 1 299 ? -16.398 21.684 39.590 1.00 48.66 299 LYS A O 1
ATOM 2363 N N . LYS A 1 300 ? -17.907 21.429 37.954 1.00 44.31 300 LYS A N 1
ATOM 2364 C CA . LYS A 1 300 ? -18.340 22.828 37.948 1.00 44.31 300 LYS A CA 1
ATOM 2365 C C . LYS A 1 300 ? -19.205 23.133 39.170 1.00 44.31 300 LYS A C 1
ATOM 2367 O O . LYS A 1 300 ? -19.056 24.210 39.733 1.00 44.31 300 LYS A O 1
ATOM 2372 N N . LYS A 1 301 ? -20.060 22.194 39.577 1.00 45.97 301 LYS A N 1
ATOM 2373 C CA . LYS A 1 301 ? -20.900 22.293 40.770 1.00 45.97 301 LYS A CA 1
ATOM 2374 C C . LYS A 1 301 ? -20.071 22.249 42.055 1.00 45.97 301 LYS A C 1
ATOM 2376 O O . LYS A 1 301 ? -20.202 23.165 42.850 1.00 45.97 301 LYS A O 1
ATOM 2381 N N . ASP A 1 302 ? -19.127 21.317 42.171 1.00 57.72 302 ASP A N 1
ATOM 2382 C CA . ASP A 1 302 ? -18.207 21.229 43.317 1.00 57.72 302 ASP A CA 1
ATOM 2383 C C . ASP A 1 302 ? -17.413 22.530 43.494 1.00 57.72 302 ASP A C 1
ATOM 2385 O O . ASP A 1 302 ? -17.272 23.045 44.597 1.00 57.72 302 ASP A O 1
ATOM 2389 N N . LYS A 1 303 ? -16.952 23.118 42.383 1.00 53.19 303 LYS A N 1
ATOM 2390 C CA . LYS A 1 303 ? -16.220 24.388 42.399 1.00 53.19 303 LYS A CA 1
ATOM 2391 C C . LYS A 1 303 ? -17.097 25.575 42.804 1.00 53.19 303 LYS A C 1
ATOM 2393 O O . LYS A 1 303 ? -16.584 26.514 43.398 1.00 53.19 303 LYS A O 1
ATOM 2398 N N . ILE A 1 304 ? -18.391 25.543 42.470 1.00 63.16 304 ILE A N 1
ATOM 2399 C CA . ILE A 1 304 ? -19.370 26.548 42.905 1.00 63.16 304 ILE A CA 1
ATOM 2400 C C . ILE A 1 304 ? -19.636 26.392 44.405 1.00 63.16 304 ILE A C 1
ATOM 2402 O O . ILE A 1 304 ? -19.546 27.386 45.123 1.00 63.16 304 ILE A O 1
ATOM 2406 N N . ASP A 1 305 ? -19.874 25.170 44.877 1.00 56.31 305 ASP A N 1
ATOM 2407 C CA . ASP A 1 305 ? -20.138 24.867 46.288 1.00 56.31 305 ASP A CA 1
ATOM 2408 C C . ASP A 1 305 ? -18.931 25.231 47.175 1.00 56.31 305 ASP A C 1
ATOM 2410 O O . ASP A 1 305 ? -19.096 25.813 48.249 1.00 56.31 305 ASP A O 1
ATOM 2414 N N . GLU A 1 306 ? -17.705 25.015 46.690 1.00 69.31 306 GLU A N 1
ATOM 2415 C CA . GLU A 1 306 ? -16.466 25.425 47.364 1.00 69.31 306 GLU A CA 1
ATOM 2416 C C . GLU A 1 306 ? -16.353 26.960 47.479 1.00 69.31 306 GLU A C 1
ATOM 2418 O O . GLU A 1 306 ? -16.031 27.484 48.548 1.00 69.31 306 GLU A O 1
ATOM 2423 N N . THR A 1 307 ? -16.708 27.712 46.426 1.00 63.62 307 THR A N 1
ATOM 2424 C CA . THR A 1 307 ? -16.781 29.186 46.501 1.00 63.62 307 THR A CA 1
ATOM 2425 C C . THR A 1 307 ? -17.896 29.702 47.405 1.00 63.62 307 THR A C 1
ATOM 2427 O O . THR A 1 307 ? -17.687 30.697 48.095 1.00 63.62 307 THR A O 1
ATOM 2430 N N . VAL A 1 308 ? -19.069 29.064 47.424 1.00 69.62 308 VAL A N 1
ATOM 2431 C CA . VAL A 1 308 ? -20.186 29.469 48.297 1.00 69.62 308 VAL A CA 1
ATOM 2432 C C . VAL A 1 308 ? -19.810 29.256 49.762 1.00 69.62 308 VAL A C 1
ATOM 2434 O O . VAL A 1 308 ? -19.958 30.173 50.566 1.00 69.62 308 VAL A O 1
ATOM 2437 N N . THR A 1 309 ? -19.207 28.110 50.083 1.00 72.44 309 THR A N 1
ATOM 2438 C CA . THR A 1 309 ? -18.724 27.794 51.438 1.00 72.44 309 THR A CA 1
ATOM 2439 C C . THR A 1 309 ? -17.650 28.787 51.901 1.00 72.44 309 THR A C 1
ATOM 2441 O O . THR A 1 309 ? -17.658 29.235 53.047 1.00 72.44 309 THR A O 1
ATOM 2444 N N . ALA A 1 310 ? -16.742 29.189 51.004 1.00 68.12 310 ALA A N 1
ATOM 2445 C CA . ALA A 1 310 ? -15.730 30.202 51.305 1.00 68.12 310 ALA A CA 1
ATOM 2446 C C . ALA A 1 310 ? -16.338 31.593 51.571 1.00 68.12 310 ALA A C 1
ATOM 2448 O O . ALA A 1 310 ? -15.838 32.321 52.426 1.00 68.12 310 ALA A O 1
ATOM 2449 N N . ILE A 1 311 ? -17.416 31.963 50.872 1.00 68.19 311 ILE A N 1
ATOM 2450 C CA . ILE A 1 311 ? -18.126 33.233 51.093 1.00 68.19 311 ILE A CA 1
ATOM 2451 C C . ILE A 1 311 ? -18.887 33.206 52.426 1.00 68.19 311 ILE A C 1
ATOM 2453 O O . ILE A 1 311 ? -18.796 34.168 53.187 1.00 68.19 311 ILE A O 1
ATOM 2457 N N . GLU A 1 312 ? -19.584 32.115 52.752 1.00 68.31 312 GLU A N 1
ATOM 2458 C CA . GLU A 1 312 ? -20.290 31.967 54.036 1.00 68.31 312 GLU A CA 1
ATOM 2459 C C . GLU A 1 312 ? -19.330 32.040 55.233 1.00 68.31 312 GLU A C 1
ATOM 2461 O O . GLU A 1 312 ? -19.626 32.711 56.221 1.00 68.31 312 GLU A O 1
ATOM 2466 N N . ALA A 1 313 ? -18.136 31.447 55.125 1.00 67.94 313 ALA A N 1
ATOM 2467 C CA . ALA A 1 313 ? -17.106 31.529 56.162 1.00 67.94 313 ALA A CA 1
ATOM 2468 C C . ALA A 1 313 ? -16.586 32.961 56.403 1.00 67.94 313 ALA A C 1
ATOM 2470 O O . ALA A 1 313 ? -16.202 33.290 57.522 1.00 67.94 313 ALA A O 1
ATOM 2471 N N . VAL A 1 314 ? -16.585 33.818 55.375 1.00 65.56 314 VAL A N 1
ATOM 2472 C CA . VAL A 1 314 ? -16.169 35.229 55.482 1.00 65.56 314 VAL A CA 1
ATOM 2473 C C . VAL A 1 314 ? -17.283 36.112 56.053 1.00 65.56 314 VAL A C 1
ATOM 2475 O O . VAL A 1 314 ? -16.988 37.086 56.731 1.00 65.56 314 VAL A O 1
ATOM 2478 N N . VAL A 1 315 ? -18.555 35.776 55.816 1.00 69.88 315 VAL A N 1
ATOM 2479 C CA . VAL A 1 315 ? -19.715 36.518 56.353 1.00 69.88 315 VAL A CA 1
ATOM 2480 C C . VAL A 1 315 ? -19.943 36.244 57.850 1.00 69.88 315 VAL A C 1
ATOM 2482 O O . VAL A 1 315 ? -20.562 37.056 58.534 1.00 69.88 315 VAL A O 1
ATOM 2485 N N . HIS A 1 316 ? -19.440 35.121 58.368 1.00 55.94 316 HIS A N 1
ATOM 2486 C CA . HIS A 1 316 ? -19.536 34.738 59.782 1.00 55.94 316 HIS A CA 1
ATOM 2487 C C . HIS A 1 316 ? -18.327 35.151 60.653 1.00 55.94 316 HIS A C 1
ATOM 2489 O O . HIS A 1 316 ? -18.300 34.802 61.837 1.00 55.94 316 HIS A O 1
ATOM 2495 N N . LEU A 1 317 ? -17.362 35.893 60.095 1.00 46.88 317 LEU A N 1
ATOM 2496 C CA . LEU A 1 317 ? -16.253 36.556 60.804 1.00 46.88 317 LEU A CA 1
ATOM 2497 C C . LEU A 1 317 ? -16.571 38.035 61.057 1.00 46.88 317 LEU A C 1
ATOM 2499 O O . LEU A 1 317 ? -16.212 38.516 62.154 1.00 46.88 317 LEU A O 1
#

Secondary structure (DSSP, 8-state):
-HHHHHHHHHHHHHHHHHHHHHHHHHHHHHHHHHHHHHHHHHHHHHHHHHHHHHHHHHHHHHHHHH-TTTTSTHHHHHHHHHHHHHHHHHHHHH--SSTTT-TT--HHHHHHHHHH-S--TTS-PPPP-HHHHHT-HHHHHHHHHHHHHHHHHHIIIIIHHHHHHHTS---HHHHHHHHHHHHHHHHHHHHHHHHHHHHHHHTT-S-GGGTGGGGGGHHHHHHHHHHHHHTHHHHHHHHHHHHHSS---HHHHHHHHHHHHHHHHHHHHHHHHH---SPPGGGS-HHHHHHHHHHHHHHHHHHHHHHHHHHHHHHT-

Mean predicted aligned error: 12.47 Å